Protein AF-A0A952TSZ7-F1 (afdb_monomer)

Mean predicted aligned error: 7.58 Å

Sequence (180 aa):
MRSELRLSSDSFLSPSYDTAGPSTAQFFGAAFSNLDPAEPLRVDLRGAYSSGSPLMSYINVREFAYTSPIGEKQSFSVGRKKENWNELDRRWNYGLIEPVFKWNPLSPESQGLTGLFWNAGEGDFKVSLFGSFFFIPEQGASFEIDSDGKFVRGNPWFRRPPDSIRIFSTTSQIEYNFDR

Secondary structure (DSSP, 8-state):
-EEEEEEEEEE---S---S---SEEEEEEEEEEE--TTSSEEEEEEEEEEET-GGG-EEEEEEEEEEEE-SSSEEEEEEEE---S-HHHHHHT--SSS-EE-SSTTS-EE-PEEEEEEEEEETTEEEEEEE-SS----B---EEE-TTS-EEEE-TT--PPPSEEEETTEEEEPP-----

Structure (mmCIF, N/CA/C/O backbone):
data_AF-A0A952TSZ7-F1
#
_entry.id   AF-A0A952TSZ7-F1
#
loop_
_atom_site.group_PDB
_atom_site.id
_atom_site.type_symbol
_atom_site.label_atom_id
_atom_site.label_alt_id
_atom_site.label_comp_id
_atom_site.label_asym_id
_atom_site.label_entity_id
_atom_site.label_seq_id
_atom_site.pdbx_PDB_ins_code
_atom_site.Cartn_x
_atom_site.Cartn_y
_atom_site.Cartn_z
_atom_site.occupancy
_atom_site.B_iso_or_equiv
_atom_site.auth_seq_id
_atom_site.auth_comp_id
_atom_site.auth_asym_id
_atom_site.auth_atom_id
_atom_site.pdbx_PDB_model_num
ATOM 1 N N . MET A 1 1 ? 6.473 -2.537 18.725 1.00 80.50 1 MET A N 1
ATOM 2 C CA . MET A 1 1 ? 7.367 -2.014 17.660 1.00 80.50 1 MET A CA 1
ATOM 3 C C . MET 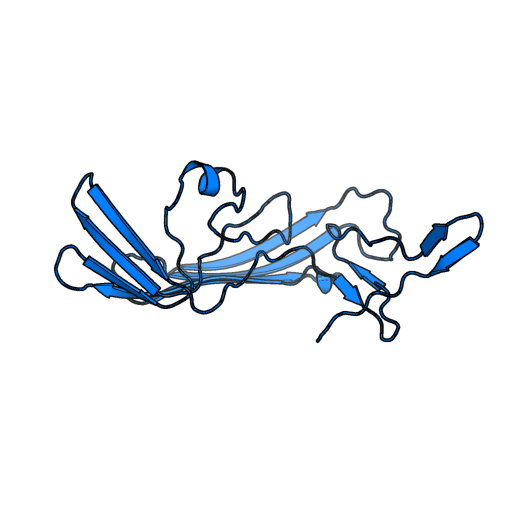A 1 1 ? 8.363 -3.087 17.222 1.00 80.50 1 MET A C 1
ATOM 5 O O . MET A 1 1 ? 8.990 -3.704 18.074 1.00 80.50 1 MET A O 1
ATOM 9 N N . ARG A 1 2 ? 8.481 -3.342 15.913 1.00 89.88 2 ARG A N 1
ATOM 10 C CA . ARG A 1 2 ? 9.381 -4.333 15.303 1.00 89.88 2 ARG A CA 1
ATOM 11 C C . ARG A 1 2 ? 10.131 -3.696 14.134 1.00 89.88 2 ARG A C 1
ATOM 13 O O . ARG A 1 2 ? 9.507 -3.168 13.214 1.00 89.88 2 ARG A O 1
ATOM 20 N N . SER A 1 3 ? 11.451 -3.821 14.158 1.00 91.00 3 SER A N 1
ATOM 21 C CA . SER A 1 3 ? 12.343 -3.439 13.060 1.00 91.00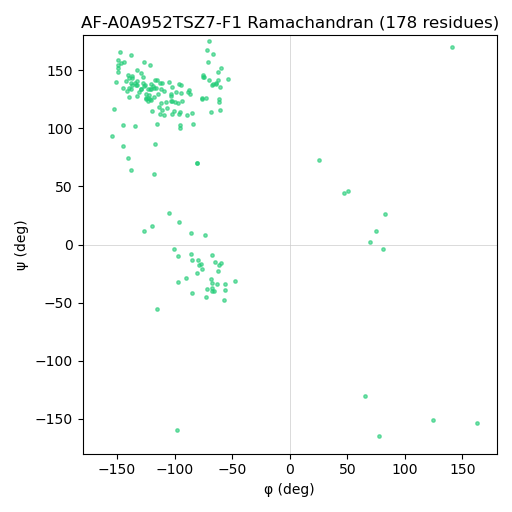 3 SER A CA 1
ATOM 22 C C . SER A 1 3 ? 13.030 -4.686 12.519 1.00 91.00 3 SER A C 1
ATOM 24 O O . SER A 1 3 ? 13.386 -5.579 13.286 1.00 91.00 3 SER A O 1
ATOM 26 N N . GLU A 1 4 ? 13.207 -4.764 11.207 1.00 92.75 4 GLU A N 1
ATOM 27 C CA . GLU A 1 4 ? 13.819 -5.912 10.542 1.00 92.75 4 GLU A CA 1
ATOM 28 C C . GLU A 1 4 ? 14.744 -5.433 9.424 1.00 92.75 4 GLU A C 1
ATOM 30 O O . GLU A 1 4 ? 14.377 -4.563 8.636 1.00 92.75 4 GLU A O 1
ATOM 35 N N . LEU A 1 5 ? 15.939 -6.015 9.349 1.00 91.88 5 LEU A N 1
ATOM 36 C CA . LEU A 1 5 ? 16.841 -5.866 8.212 1.00 91.88 5 LEU A CA 1
ATOM 37 C C . LEU A 1 5 ? 16.747 -7.129 7.363 1.00 91.88 5 LEU A C 1
ATOM 39 O O . LEU A 1 5 ? 16.739 -8.238 7.897 1.00 91.88 5 LEU A O 1
ATOM 43 N N . ARG A 1 6 ? 16.664 -6.961 6.045 1.00 88.81 6 ARG A N 1
ATOM 44 C CA . ARG A 1 6 ? 16.531 -8.058 5.086 1.00 88.81 6 ARG A CA 1
ATOM 45 C C . ARG A 1 6 ? 17.632 -7.982 4.049 1.00 88.81 6 ARG A C 1
ATOM 47 O O . ARG A 1 6 ? 17.830 -6.946 3.424 1.00 88.81 6 ARG A O 1
ATOM 54 N N . LEU A 1 7 ? 18.303 -9.107 3.848 1.00 87.94 7 LEU A N 1
ATOM 55 C CA . LEU A 1 7 ? 19.156 -9.342 2.695 1.00 87.94 7 LEU A CA 1
ATOM 56 C C . LEU A 1 7 ? 18.473 -10.416 1.852 1.00 87.94 7 LEU A C 1
ATOM 58 O O . LEU A 1 7 ? 18.194 -11.501 2.362 1.00 87.94 7 LEU A O 1
ATOM 62 N N . SER A 1 8 ? 18.169 -10.116 0.594 1.00 85.38 8 SER A N 1
ATOM 63 C CA . SER A 1 8 ? 17.545 -11.077 -0.320 1.00 85.38 8 SER A CA 1
ATOM 64 C C . SER A 1 8 ? 18.174 -11.014 -1.706 1.00 85.38 8 SER A C 1
ATOM 66 O O . SER A 1 8 ? 18.886 -10.072 -2.047 1.00 85.38 8 SER A O 1
ATOM 68 N N . SER A 1 9 ? 17.945 -12.053 -2.501 1.00 83.94 9 SER A N 1
ATOM 69 C CA . SER A 1 9 ? 18.401 -12.130 -3.883 1.00 83.94 9 SER A CA 1
ATOM 70 C C . SER A 1 9 ? 17.297 -12.759 -4.714 1.00 83.94 9 SER A C 1
ATOM 72 O O . SER A 1 9 ? 16.867 -13.865 -4.395 1.00 83.94 9 SER A O 1
ATOM 74 N N . ASP A 1 10 ? 16.904 -12.086 -5.791 1.00 81.75 10 ASP A N 1
ATOM 75 C CA . ASP A 1 10 ? 15.921 -12.600 -6.743 1.00 81.75 10 ASP A CA 1
ATOM 76 C C . ASP A 1 10 ? 16.610 -12.883 -8.080 1.00 81.75 10 ASP A C 1
ATOM 78 O O . ASP A 1 10 ? 17.443 -12.099 -8.547 1.00 81.75 10 ASP A O 1
ATOM 82 N N . SER A 1 11 ? 16.254 -14.004 -8.703 1.00 78.25 11 SER A N 1
ATOM 83 C CA . SER A 1 11 ? 16.733 -14.400 -10.029 1.00 78.25 11 SER A CA 1
ATOM 84 C C . SER A 1 11 ? 15.562 -14.506 -10.999 1.00 78.25 11 SER A C 1
ATOM 86 O O . SER A 1 11 ? 14.529 -15.094 -10.680 1.00 78.25 11 SER A O 1
ATOM 88 N N . PHE A 1 12 ? 15.735 -13.954 -12.197 1.00 74.38 12 PHE A N 1
ATOM 89 C CA . PHE A 1 12 ? 14.706 -13.870 -13.227 1.00 74.38 12 PHE A CA 1
ATOM 90 C C . PHE A 1 12 ? 15.073 -14.760 -14.414 1.00 74.38 12 PHE A C 1
ATOM 92 O O . PHE A 1 12 ? 16.201 -14.738 -14.901 1.00 74.38 12 PHE A O 1
ATOM 99 N N . LEU A 1 13 ? 14.099 -15.536 -14.893 1.00 67.75 13 LEU A N 1
ATOM 100 C CA . LEU A 1 13 ? 14.268 -16.495 -15.993 1.00 67.75 13 LEU A CA 1
ATOM 101 C C . LEU A 1 13 ? 13.850 -15.923 -17.364 1.00 67.75 13 LEU A C 1
ATOM 103 O O . LEU A 1 13 ? 13.532 -16.694 -18.266 1.00 67.75 13 LEU A O 1
ATOM 107 N N . SER A 1 14 ? 13.768 -14.595 -17.540 1.00 58.06 14 SER A N 1
ATOM 108 C CA . SER A 1 14 ? 13.173 -14.035 -18.762 1.00 58.06 14 SER A CA 1
ATOM 109 C C . SER A 1 14 ? 14.096 -14.204 -19.990 1.00 58.06 14 SER A C 1
ATOM 111 O O . SER A 1 14 ? 15.251 -13.781 -19.953 1.00 58.06 14 SER A O 1
ATOM 113 N N . PRO A 1 15 ? 13.608 -14.797 -21.102 1.00 46.06 15 PRO A N 1
ATOM 114 C CA . PRO A 1 15 ? 14.405 -14.986 -22.322 1.00 46.06 15 PRO A CA 1
ATOM 115 C C . PRO A 1 15 ? 14.562 -13.716 -23.173 1.00 46.06 15 PRO A C 1
ATOM 117 O O . PRO A 1 15 ? 15.406 -13.674 -24.060 1.00 46.06 15 PRO A O 1
ATOM 120 N N . SER A 1 16 ? 13.726 -12.700 -22.946 1.00 48.69 16 SER A N 1
ATOM 121 C CA . SER A 1 16 ? 13.596 -11.502 -23.786 1.00 48.69 16 SER A CA 1
ATOM 122 C C . SER A 1 16 ? 13.969 -10.243 -23.004 1.00 48.69 16 SER A C 1
ATOM 124 O O . SER A 1 16 ? 13.143 -9.359 -22.764 1.00 48.69 16 SER A O 1
ATOM 126 N N . TYR A 1 17 ? 15.212 -10.204 -22.537 1.00 51.91 17 TYR A N 1
ATOM 127 C CA . TYR A 1 17 ? 15.810 -9.047 -21.879 1.00 51.91 17 TYR A CA 1
ATOM 128 C C . TYR A 1 17 ? 16.279 -8.047 -22.952 1.00 51.91 17 TYR A C 1
ATOM 130 O O . TYR A 1 17 ? 17.473 -7.886 -23.178 1.00 51.91 17 TYR A O 1
ATOM 138 N N . ASP A 1 18 ? 15.352 -7.382 -23.647 1.00 50.72 18 ASP A N 1
ATOM 139 C CA . ASP A 1 18 ? 15.704 -6.424 -24.716 1.00 50.72 18 ASP A CA 1
ATOM 140 C C . ASP A 1 18 ? 16.282 -5.088 -24.200 1.00 50.72 18 ASP A C 1
ATOM 142 O O . ASP A 1 18 ? 16.547 -4.176 -24.978 1.00 50.72 18 ASP A O 1
ATOM 146 N N . THR A 1 19 ? 16.563 -4.963 -22.897 1.00 47.25 19 THR A N 1
ATOM 147 C CA . THR A 1 19 ? 17.326 -3.834 -22.337 1.00 47.25 19 THR A CA 1
ATOM 148 C C . THR A 1 19 ? 18.214 -4.258 -21.159 1.00 47.25 19 THR A C 1
ATOM 150 O O . THR A 1 19 ? 17.809 -4.150 -20.010 1.00 47.25 19 THR A O 1
ATOM 153 N N . ALA A 1 20 ? 19.422 -4.750 -21.455 1.00 48.03 20 ALA A N 1
ATOM 154 C CA . ALA A 1 20 ? 20.672 -4.658 -20.673 1.00 48.03 20 ALA A CA 1
ATOM 155 C C . ALA A 1 20 ? 20.590 -4.473 -19.134 1.00 48.03 20 ALA A C 1
ATOM 157 O O . ALA A 1 20 ? 20.947 -3.420 -18.603 1.00 48.03 20 ALA A O 1
ATOM 158 N N . GLY A 1 21 ? 20.212 -5.513 -18.395 1.00 55.22 21 GLY A N 1
ATOM 159 C CA . GLY A 1 21 ? 20.249 -5.527 -16.931 1.00 55.22 21 GLY A CA 1
ATOM 160 C C . GLY A 1 21 ? 20.560 -6.929 -16.401 1.00 55.22 21 GLY A C 1
ATOM 161 O O . GLY A 1 21 ? 20.378 -7.915 -17.118 1.00 55.22 21 GLY A O 1
ATOM 162 N N . PRO A 1 22 ? 21.101 -7.049 -15.179 1.00 58.94 22 PRO A N 1
ATOM 163 C CA . PRO A 1 22 ? 21.492 -8.342 -14.637 1.00 58.94 22 PRO A CA 1
ATOM 164 C C . PRO A 1 22 ? 20.259 -9.231 -14.395 1.00 58.94 22 PRO A C 1
ATOM 166 O O . PRO A 1 22 ? 19.234 -8.786 -13.880 1.00 58.94 22 PRO A O 1
ATOM 169 N N . SER A 1 23 ? 20.370 -10.519 -14.739 1.00 68.38 23 SER A N 1
ATOM 170 C CA . SER A 1 23 ? 19.334 -11.545 -14.508 1.00 68.38 23 SER A CA 1
ATOM 171 C C . SER A 1 23 ? 19.110 -11.861 -13.026 1.00 68.38 23 SER A C 1
ATOM 173 O O . SER A 1 23 ? 18.182 -12.585 -12.673 1.00 68.38 23 SER A O 1
ATOM 175 N N . THR A 1 24 ? 19.975 -11.337 -12.161 1.00 73.44 24 THR A N 1
ATOM 176 C CA . THR A 1 24 ? 19.938 -11.519 -10.716 1.00 73.44 24 THR A CA 1
ATOM 177 C C . THR A 1 24 ? 20.069 -10.158 -10.053 1.00 73.44 24 THR A C 1
ATOM 179 O O . THR A 1 24 ? 20.974 -9.391 -10.382 1.00 73.44 24 THR A O 1
ATOM 182 N N . ALA A 1 25 ? 19.189 -9.878 -9.099 1.00 81.62 25 ALA A N 1
ATOM 183 C CA . ALA A 1 25 ? 19.196 -8.659 -8.309 1.00 81.62 25 ALA A CA 1
ATOM 184 C C . ALA A 1 25 ? 19.403 -9.014 -6.834 1.00 81.62 25 ALA A C 1
ATOM 186 O O . ALA A 1 25 ? 18.676 -9.835 -6.278 1.00 81.62 25 ALA A O 1
ATOM 187 N N . GLN A 1 26 ? 20.395 -8.389 -6.202 1.00 86.38 26 GLN A N 1
ATOM 188 C CA . GLN A 1 26 ? 20.595 -8.466 -4.755 1.00 86.38 26 GLN A CA 1
ATOM 189 C C . GLN A 1 26 ? 19.952 -7.250 -4.095 1.00 86.38 26 GLN A C 1
ATOM 191 O O . GLN A 1 26 ? 20.083 -6.130 -4.598 1.00 86.38 26 GLN A O 1
ATOM 196 N N . PHE A 1 27 ? 19.281 -7.474 -2.971 1.00 89.56 27 PHE A N 1
ATOM 197 C CA . PHE A 1 27 ? 18.512 -6.476 -2.246 1.00 89.56 27 PHE A CA 1
ATOM 198 C C . PHE A 1 27 ? 19.020 -6.322 -0.826 1.00 89.56 27 PHE A C 1
ATOM 200 O O . PHE A 1 27 ? 19.167 -7.297 -0.089 1.00 89.56 27 PHE A O 1
ATOM 207 N N . PHE A 1 28 ? 19.182 -5.067 -0.432 1.00 92.19 28 PHE A N 1
ATOM 208 C CA . PHE A 1 28 ? 19.409 -4.648 0.939 1.00 92.19 28 PHE A CA 1
ATOM 209 C C . PHE A 1 28 ? 18.177 -3.868 1.382 1.00 92.19 28 PHE A C 1
ATOM 211 O O . PHE A 1 28 ? 17.885 -2.801 0.841 1.00 92.19 28 PHE A O 1
ATOM 218 N N . GLY A 1 29 ? 17.420 -4.421 2.322 1.00 93.31 29 GLY A N 1
ATOM 219 C CA . GLY A 1 29 ? 16.142 -3.873 2.748 1.00 93.31 29 GLY A CA 1
ATOM 220 C C . GLY A 1 29 ? 16.036 -3.658 4.247 1.00 93.31 29 GLY A C 1
ATOM 221 O O . GLY A 1 29 ? 16.703 -4.301 5.056 1.00 93.31 29 GLY A O 1
ATOM 222 N N . ALA A 1 30 ? 15.140 -2.751 4.606 1.00 94.94 30 ALA A N 1
ATOM 223 C CA . ALA A 1 30 ? 14.733 -2.483 5.970 1.00 94.94 30 ALA A CA 1
ATOM 224 C C . ALA A 1 30 ? 13.206 -2.422 6.034 1.00 94.94 30 ALA A C 1
ATOM 226 O O . ALA A 1 30 ? 12.542 -1.888 5.144 1.00 94.94 30 ALA A O 1
ATOM 227 N N . ALA A 1 31 ? 12.646 -2.970 7.102 1.00 94.88 31 ALA A N 1
ATOM 228 C CA . ALA A 1 31 ? 11.234 -2.885 7.411 1.00 94.88 31 ALA A CA 1
ATOM 229 C C . ALA A 1 31 ? 11.056 -2.346 8.828 1.00 94.88 31 ALA A C 1
ATOM 231 O O . ALA A 1 31 ? 11.733 -2.767 9.768 1.00 94.88 31 ALA A O 1
ATOM 232 N N . PHE A 1 32 ? 10.114 -1.428 8.969 1.00 95.06 32 PHE A N 1
ATOM 233 C CA . PHE A 1 32 ? 9.711 -0.845 10.230 1.00 95.06 32 PHE A CA 1
ATOM 234 C C . PHE A 1 32 ? 8.209 -1.032 10.410 1.00 95.06 32 PHE A C 1
ATOM 236 O O . PHE A 1 32 ? 7.427 -0.650 9.541 1.00 95.06 32 PHE A O 1
ATOM 243 N N . SER A 1 33 ? 7.798 -1.620 11.532 1.00 96.00 33 SER A N 1
ATOM 244 C CA . SER A 1 33 ? 6.386 -1.881 11.802 1.00 96.00 33 SER A CA 1
ATOM 245 C C . SER A 1 33 ? 6.009 -1.652 13.267 1.00 96.00 33 SER A C 1
ATOM 247 O O . SER A 1 33 ? 6.655 -2.138 14.198 1.00 96.00 33 SER A O 1
ATOM 249 N N . ASN A 1 34 ? 4.916 -0.931 13.477 1.00 95.19 34 ASN A N 1
ATOM 250 C CA . ASN A 1 34 ? 4.181 -0.857 14.725 1.00 95.19 34 ASN A CA 1
ATOM 251 C C . ASN A 1 34 ? 2.691 -0.996 14.405 1.00 95.19 34 ASN A C 1
ATOM 253 O O . ASN A 1 34 ? 2.076 -0.062 13.907 1.00 95.19 34 ASN A O 1
ATOM 257 N N . LEU A 1 35 ? 2.134 -2.184 14.632 1.00 92.19 35 LEU A N 1
ATOM 258 C CA . LEU A 1 35 ? 0.744 -2.511 14.297 1.00 92.19 35 LEU A CA 1
ATOM 259 C C . LEU A 1 35 ? -0.068 -2.915 15.532 1.00 92.19 35 LEU A C 1
ATOM 261 O O . LEU A 1 35 ? -1.130 -3.513 15.378 1.00 92.19 35 LEU A O 1
ATOM 265 N N . ASP A 1 36 ? 0.441 -2.613 16.728 1.00 90.31 36 ASP A N 1
ATOM 266 C CA . ASP A 1 36 ? -0.247 -2.888 17.986 1.00 90.31 36 ASP A CA 1
ATOM 267 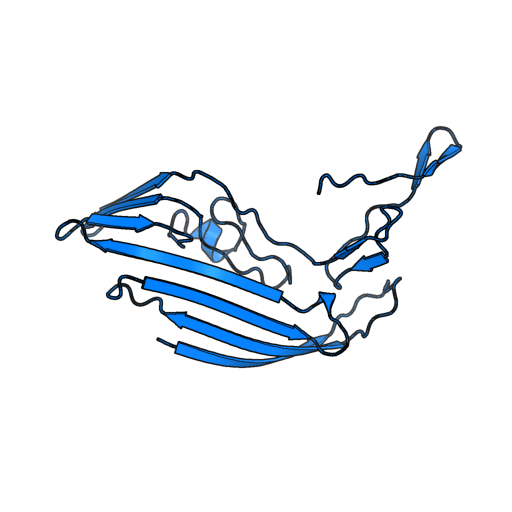C C . ASP A 1 36 ? -1.583 -2.120 18.030 1.00 90.31 36 ASP A C 1
ATOM 269 O O . ASP A 1 36 ? -1.571 -0.897 17.872 1.00 90.31 36 ASP A O 1
ATOM 273 N N . PRO A 1 37 ? -2.733 -2.796 18.211 1.00 84.19 37 PRO A N 1
ATOM 274 C CA . PRO A 1 37 ? -4.030 -2.132 18.323 1.00 84.19 37 PRO A CA 1
ATOM 275 C C . PRO A 1 37 ? -4.155 -1.187 19.524 1.00 84.19 37 PRO A C 1
ATOM 277 O O . PRO A 1 37 ? -5.023 -0.316 19.501 1.00 84.19 37 PRO A O 1
ATOM 280 N N . ALA A 1 38 ? -3.342 -1.368 20.571 1.00 86.31 38 ALA A N 1
ATOM 281 C CA . ALA A 1 38 ? -3.348 -0.502 21.749 1.00 86.31 38 ALA A CA 1
ATOM 282 C C . ALA A 1 38 ? -2.647 0.843 21.500 1.00 86.31 38 ALA A C 1
ATOM 284 O O . ALA A 1 38 ? -2.900 1.816 22.210 1.00 86.31 38 ALA A O 1
ATOM 285 N N . GLU A 1 39 ? -1.778 0.908 20.491 1.00 92.19 39 GLU A N 1
ATOM 286 C CA . GLU A 1 39 ? -1.037 2.113 20.146 1.00 92.19 39 GLU A CA 1
ATOM 287 C C . GLU A 1 39 ? -1.853 2.987 19.183 1.00 92.19 39 GLU A C 1
ATOM 289 O O . GLU A 1 39 ? -2.362 2.497 18.169 1.00 92.19 39 GLU A O 1
ATOM 294 N N . PRO A 1 40 ? -1.951 4.305 19.428 1.00 93.38 40 PRO A N 1
ATOM 295 C CA . PRO A 1 40 ? -2.718 5.184 18.558 1.00 93.38 40 PRO A CA 1
ATOM 296 C C . PRO A 1 40 ? -2.063 5.348 17.182 1.00 93.38 40 PRO A C 1
ATOM 298 O O . PRO A 1 40 ? -2.758 5.551 16.193 1.00 93.38 40 PRO A O 1
ATOM 301 N N . LEU A 1 41 ? -0.735 5.255 17.075 1.00 96.19 41 LEU A N 1
ATOM 302 C CA . LEU A 1 41 ? -0.029 5.392 15.801 1.00 96.19 41 LEU A CA 1
ATOM 303 C C . LEU A 1 41 ? 0.352 4.022 15.228 1.00 96.19 41 LEU A C 1
ATOM 305 O O . LEU A 1 41 ? 1.224 3.331 15.761 1.00 96.19 41 LEU A O 1
ATOM 309 N N . ARG A 1 42 ? -0.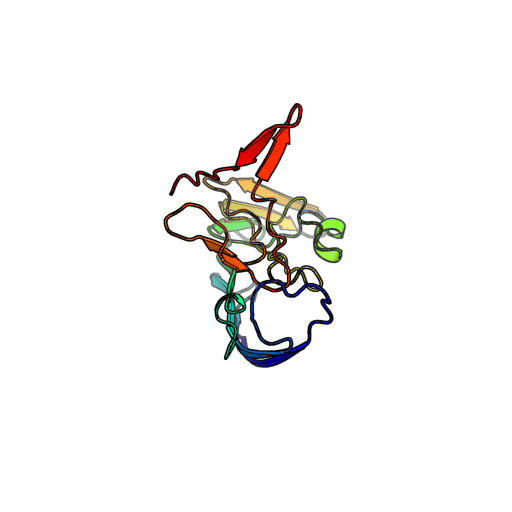246 3.679 14.082 1.00 96.00 42 ARG A N 1
ATOM 310 C CA . ARG A 1 42 ? 0.041 2.457 13.324 1.00 96.00 42 ARG A CA 1
ATOM 311 C C . ARG A 1 42 ? 0.914 2.773 12.117 1.00 96.00 42 ARG A C 1
ATOM 313 O O . ARG A 1 42 ? 0.590 3.659 11.328 1.00 96.00 42 ARG A O 1
ATOM 320 N N . VAL A 1 43 ? 2.019 2.047 11.975 1.00 96.88 43 VAL A N 1
ATOM 321 C CA . VAL A 1 43 ? 3.027 2.251 10.925 1.00 96.88 43 VAL A CA 1
ATOM 322 C C . VAL A 1 43 ? 3.482 0.900 10.376 1.00 96.88 43 VAL A C 1
ATOM 324 O O . VAL A 1 43 ? 3.797 -0.003 11.142 1.00 96.88 43 VAL A O 1
ATOM 327 N N . ASP A 1 44 ? 3.560 0.763 9.058 1.00 96.88 44 ASP A N 1
ATOM 328 C CA . ASP A 1 44 ? 4.182 -0.357 8.347 1.00 96.88 44 ASP A CA 1
ATOM 329 C C . ASP A 1 44 ? 4.838 0.186 7.077 1.00 96.88 44 ASP A C 1
ATOM 331 O O . ASP A 1 44 ? 4.177 0.528 6.089 1.00 96.88 44 ASP A O 1
ATOM 335 N N . LEU A 1 45 ? 6.158 0.314 7.155 1.00 95.44 45 LEU A N 1
ATOM 336 C CA . LEU A 1 45 ? 7.027 0.899 6.148 1.00 95.44 45 LEU A CA 1
ATOM 337 C C . LEU A 1 45 ? 8.082 -0.128 5.762 1.00 95.44 45 LEU A C 1
ATOM 339 O O . LEU A 1 45 ? 8.713 -0.745 6.622 1.00 95.44 45 LEU A O 1
ATOM 343 N N . ARG A 1 46 ? 8.309 -0.295 4.463 1.00 95.06 46 ARG A N 1
ATOM 344 C CA . ARG A 1 46 ? 9.341 -1.187 3.932 1.00 95.06 46 ARG A CA 1
ATOM 345 C C . ARG A 1 46 ? 10.108 -0.474 2.842 1.00 95.06 46 ARG A C 1
ATOM 347 O O . ARG A 1 46 ? 9.510 0.198 2.014 1.00 95.06 46 ARG A O 1
ATOM 354 N N . GLY A 1 47 ? 11.416 -0.647 2.819 1.00 94.38 47 GLY A N 1
ATOM 355 C CA . GLY A 1 47 ? 12.261 -0.166 1.740 1.00 94.38 47 GLY A CA 1
ATOM 356 C C . GLY A 1 47 ? 13.273 -1.228 1.364 1.00 94.38 47 GLY A C 1
ATOM 357 O O . GLY A 1 47 ? 13.773 -1.941 2.235 1.00 94.38 47 GLY A O 1
ATOM 358 N N . ALA A 1 48 ? 13.574 -1.332 0.079 1.00 93.38 48 ALA A N 1
ATOM 359 C CA . ALA A 1 48 ? 14.655 -2.163 -0.415 1.00 93.38 48 ALA A CA 1
ATOM 360 C C . ALA A 1 48 ? 15.430 -1.407 -1.485 1.00 93.38 48 ALA A C 1
ATOM 362 O O . ALA A 1 48 ? 14.849 -0.756 -2.352 1.00 93.38 48 ALA A O 1
ATOM 363 N N . TYR A 1 49 ? 16.749 -1.510 -1.415 1.00 92.50 49 TYR A N 1
ATOM 364 C CA . TYR A 1 49 ? 17.661 -1.008 -2.423 1.00 92.50 49 TYR A CA 1
ATOM 365 C C . TYR A 1 49 ? 18.292 -2.184 -3.157 1.00 92.50 49 TYR A C 1
ATOM 367 O O . TYR A 1 49 ? 18.775 -3.124 -2.521 1.00 92.50 49 TYR A O 1
ATOM 375 N N . SER A 1 50 ? 18.305 -2.121 -4.487 1.00 89.62 50 SER A N 1
ATOM 376 C CA . SER A 1 50 ? 18.945 -3.135 -5.317 1.00 89.62 50 SER A CA 1
ATOM 377 C C . SER A 1 50 ? 20.234 -2.618 -5.943 1.00 89.62 50 SER A C 1
ATOM 379 O O . SER A 1 50 ? 20.241 -1.634 -6.686 1.00 89.62 50 SER A O 1
ATOM 381 N N . SER A 1 51 ? 21.337 -3.316 -5.669 1.00 82.50 51 SER A N 1
ATOM 382 C CA . SER A 1 51 ? 22.633 -3.010 -6.275 1.00 82.50 51 SER A CA 1
ATOM 383 C C . SER A 1 51 ? 22.672 -3.515 -7.719 1.00 82.50 51 SER A C 1
ATOM 385 O O . SER A 1 51 ? 22.398 -4.685 -7.978 1.00 82.50 51 SER A O 1
ATOM 387 N N . GLY A 1 52 ? 22.993 -2.634 -8.671 1.00 78.56 52 GLY A N 1
ATOM 388 C CA . GLY A 1 52 ? 23.064 -2.969 -10.101 1.00 78.56 52 GLY A CA 1
ATOM 389 C C . GLY A 1 52 ? 21.716 -2.999 -10.834 1.00 78.56 52 GLY A C 1
ATOM 390 O O . GLY A 1 52 ? 21.691 -3.167 -12.049 1.00 78.56 52 GLY A O 1
ATOM 391 N N . SER A 1 53 ? 20.594 -2.803 -10.136 1.00 82.31 53 SER A N 1
ATOM 392 C CA . SER A 1 53 ? 19.265 -2.641 -10.743 1.00 82.31 53 SER A CA 1
ATOM 393 C C . SER A 1 53 ? 18.459 -1.562 -10.010 1.00 82.31 53 SER A C 1
ATOM 395 O O . SER A 1 53 ? 17.536 -1.883 -9.270 1.00 82.31 53 SER A O 1
ATOM 397 N N . PRO A 1 54 ? 18.759 -0.263 -10.196 1.00 83.06 54 PRO A N 1
ATOM 398 C CA . PRO A 1 54 ? 18.107 0.809 -9.437 1.00 83.06 54 PRO A CA 1
ATOM 399 C C . PRO A 1 54 ? 16.574 0.820 -9.543 1.00 83.06 54 PRO A C 1
ATOM 401 O O . PRO A 1 54 ? 15.913 1.080 -8.543 1.00 83.06 54 PRO A O 1
ATOM 404 N N . LEU A 1 55 ? 16.007 0.444 -10.699 1.00 84.81 55 LEU A N 1
ATOM 405 C CA . LEU A 1 55 ? 14.553 0.311 -10.914 1.00 84.81 55 LEU A CA 1
ATOM 406 C C . LEU A 1 55 ? 13.895 -0.793 -10.064 1.00 84.81 55 LEU A C 1
ATOM 408 O O . LEU A 1 55 ? 12.674 -0.829 -9.924 1.00 84.81 55 LEU A O 1
ATOM 412 N N . MET A 1 56 ? 14.696 -1.687 -9.485 1.00 86.25 56 MET A N 1
ATOM 413 C CA . MET A 1 56 ? 14.257 -2.691 -8.517 1.00 86.25 56 MET A CA 1
ATOM 414 C C . MET A 1 56 ? 14.235 -2.151 -7.080 1.00 86.25 56 MET A C 1
ATOM 416 O O . MET A 1 56 ? 13.738 -2.815 -6.179 1.00 86.25 56 MET A O 1
ATOM 420 N N . SER A 1 57 ? 14.742 -0.947 -6.830 1.00 91.12 57 SER A N 1
ATOM 421 C CA . SER A 1 57 ? 14.623 -0.331 -5.508 1.00 91.12 57 SER A CA 1
ATOM 422 C C . SER A 1 57 ? 13.204 0.193 -5.296 1.00 91.12 57 SER A C 1
ATOM 424 O O . SER A 1 57 ? 12.576 0.694 -6.229 1.00 91.12 57 SER A O 1
ATOM 426 N N . TYR A 1 58 ? 12.695 0.100 -4.071 1.00 92.38 58 TYR A N 1
ATOM 427 C CA . TYR A 1 58 ? 11.358 0.582 -3.741 1.00 92.38 58 TYR A CA 1
ATOM 428 C C . TYR A 1 58 ? 11.244 1.066 -2.299 1.00 92.38 58 TYR A C 1
ATOM 430 O O . TYR A 1 58 ? 11.996 0.657 -1.412 1.00 92.38 58 TYR A O 1
ATOM 438 N N . ILE A 1 59 ? 10.232 1.901 -2.071 1.00 93.19 59 ILE A N 1
ATOM 439 C CA . ILE A 1 59 ? 9.699 2.242 -0.754 1.00 93.19 59 ILE A CA 1
ATOM 440 C C . ILE A 1 59 ? 8.203 1.932 -0.795 1.00 93.19 59 ILE A C 1
ATOM 442 O O . ILE A 1 59 ? 7.489 2.412 -1.669 1.00 93.19 59 ILE A O 1
ATOM 446 N N . ASN A 1 60 ? 7.732 1.122 0.147 1.00 94.62 60 ASN A N 1
ATOM 447 C CA . ASN A 1 60 ? 6.345 0.709 0.281 1.00 94.62 60 ASN A CA 1
ATOM 448 C C . ASN A 1 60 ? 5.797 1.158 1.642 1.00 94.62 60 ASN A C 1
ATOM 450 O O . ASN A 1 60 ? 6.222 0.670 2.693 1.00 94.62 60 ASN A O 1
ATOM 454 N N . VAL A 1 61 ? 4.822 2.069 1.609 1.00 94.81 61 VAL A N 1
ATOM 455 C CA . VAL A 1 61 ? 4.030 2.475 2.776 1.00 94.81 61 VAL A CA 1
ATOM 456 C C . VAL A 1 61 ? 2.743 1.661 2.790 1.00 94.81 61 VAL A C 1
ATOM 458 O O . VAL A 1 61 ? 1.789 1.951 2.061 1.00 94.81 61 VAL A O 1
ATOM 461 N N . ARG A 1 62 ? 2.715 0.616 3.614 1.00 94.81 62 ARG A N 1
ATOM 462 C CA . ARG A 1 62 ? 1.569 -0.295 3.703 1.00 94.81 62 ARG A CA 1
ATOM 463 C C . ARG A 1 62 ? 0.514 0.239 4.652 1.00 94.81 62 ARG A C 1
ATOM 465 O O . ARG A 1 62 ? -0.667 0.171 4.332 1.00 94.81 62 ARG A O 1
ATOM 472 N N . GLU A 1 63 ? 0.942 0.789 5.781 1.00 95.75 63 GLU A N 1
ATOM 473 C CA . GLU A 1 63 ? 0.059 1.389 6.773 1.00 95.75 63 GLU A CA 1
ATOM 474 C C . GLU A 1 63 ? 0.743 2.602 7.414 1.00 95.75 63 GLU A C 1
ATOM 476 O O . GLU A 1 63 ? 1.923 2.562 7.752 1.00 95.75 63 GLU A O 1
ATOM 481 N N . PHE A 1 64 ? 0.014 3.699 7.549 1.00 96.38 64 PHE A N 1
ATOM 482 C CA . PHE A 1 64 ? 0.405 4.881 8.302 1.00 96.38 64 PHE A CA 1
ATOM 483 C C . PHE A 1 64 ? -0.872 5.599 8.734 1.00 96.38 64 PHE A C 1
ATOM 485 O O . PHE A 1 64 ? -1.447 6.371 7.964 1.00 96.38 64 PHE A O 1
ATOM 492 N N . ALA A 1 65 ? -1.361 5.302 9.931 1.00 96.69 65 ALA A N 1
ATOM 493 C CA . ALA A 1 65 ? -2.633 5.822 10.408 1.00 96.69 65 ALA A CA 1
ATOM 494 C C . ALA A 1 65 ? -2.578 6.157 11.894 1.00 96.69 65 ALA A C 1
ATOM 496 O O . ALA A 1 65 ? -2.025 5.409 12.699 1.00 96.69 65 ALA A O 1
ATOM 497 N N . TYR A 1 66 ? -3.211 7.267 12.254 1.00 96.88 66 TYR A N 1
ATOM 498 C CA . TYR A 1 66 ? -3.508 7.598 13.638 1.00 96.88 66 TYR A CA 1
ATOM 499 C C . TYR A 1 66 ? -4.918 7.111 13.968 1.00 96.88 66 TYR A C 1
ATOM 501 O O . TYR A 1 66 ? -5.849 7.383 13.216 1.00 96.88 66 TYR A O 1
ATOM 509 N N . THR A 1 67 ? -5.075 6.384 15.067 1.00 96.06 67 THR A N 1
ATOM 510 C CA . THR A 1 67 ? -6.332 5.835 15.569 1.00 96.06 67 THR A CA 1
ATOM 511 C C . THR A 1 67 ? -6.578 6.360 16.974 1.00 96.06 67 THR A C 1
ATOM 513 O O . THR A 1 67 ? -5.724 6.258 17.847 1.00 96.06 67 THR A O 1
ATOM 516 N N . SER A 1 68 ? -7.766 6.909 17.190 1.00 94.94 68 SER A N 1
ATOM 517 C CA . SER A 1 68 ? -8.230 7.407 18.475 1.00 94.94 68 SER A CA 1
ATOM 518 C C . SER A 1 68 ? -9.505 6.659 18.870 1.00 94.94 68 SER A C 1
ATOM 520 O O . SER A 1 68 ? -10.451 6.614 18.075 1.00 94.94 68 SER A O 1
ATOM 522 N N . PRO A 1 69 ? -9.558 6.033 20.056 1.00 92.94 69 PRO A N 1
ATOM 523 C CA . PRO A 1 69 ? -10.797 5.464 20.566 1.00 92.94 69 PRO A CA 1
ATOM 524 C C . PRO A 1 69 ? -11.788 6.586 20.903 1.00 92.94 69 PRO A C 1
ATOM 526 O O . PRO A 1 69 ? -11.424 7.599 21.498 1.00 92.94 69 PRO A O 1
ATOM 529 N N . ILE A 1 70 ? -13.055 6.397 20.539 1.00 92.00 70 ILE A N 1
ATOM 530 C CA . ILE A 1 70 ? -14.160 7.297 20.886 1.00 92.00 70 ILE A CA 1
ATOM 531 C C . ILE A 1 70 ? -15.130 6.494 21.759 1.00 92.00 70 ILE A C 1
ATOM 533 O O . ILE A 1 70 ? -16.064 5.856 21.278 1.00 92.00 70 ILE A O 1
ATOM 537 N N . GLY A 1 71 ? -14.866 6.476 23.065 1.00 88.19 71 GLY A N 1
ATOM 538 C CA . GLY A 1 71 ? -15.554 5.588 24.007 1.00 88.19 71 GLY A CA 1
ATOM 539 C C . GLY A 1 71 ? -15.033 4.147 23.954 1.00 88.19 71 GLY A C 1
ATOM 540 O O . GLY A 1 71 ? -13.962 3.879 23.420 1.00 88.19 71 GLY A O 1
ATOM 541 N N . GLU A 1 72 ? -15.786 3.210 24.530 1.00 87.38 72 GLU A N 1
ATOM 542 C CA . GLU A 1 72 ? -15.313 1.828 24.740 1.00 87.38 72 GLU A CA 1
ATOM 543 C C . GLU A 1 72 ? -15.411 0.934 23.495 1.00 87.38 72 GLU A C 1
ATOM 545 O O . GLU A 1 72 ? -14.682 -0.046 23.375 1.00 87.38 72 GLU A O 1
ATOM 550 N N . LYS A 1 73 ? -16.318 1.253 22.563 1.00 91.25 73 LYS A N 1
ATOM 551 C CA . LYS A 1 73 ? -16.684 0.375 21.431 1.00 91.25 73 LYS A CA 1
ATOM 552 C C . LYS A 1 73 ? -16.576 1.055 20.072 1.00 91.25 73 LYS A C 1
ATOM 554 O O . LYS A 1 73 ? -17.101 0.533 19.089 1.00 91.25 73 LYS A O 1
ATOM 559 N N . GLN A 1 74 ? -15.964 2.236 20.014 1.00 94.44 74 GLN A N 1
ATOM 560 C CA . GLN A 1 74 ? -15.784 2.964 18.764 1.00 94.44 74 GLN A CA 1
ATOM 561 C C . GLN A 1 74 ? -14.352 3.456 18.625 1.00 94.44 74 GLN A C 1
ATOM 563 O O . GLN A 1 74 ? -13.674 3.763 19.604 1.00 94.44 74 GLN A O 1
ATOM 568 N N . SER A 1 75 ? -13.897 3.557 17.386 1.00 94.75 75 SER A N 1
ATOM 569 C CA . SER A 1 75 ? -12.615 4.159 17.055 1.00 94.75 75 SER A CA 1
ATOM 570 C C . SER A 1 75 ? -12.736 4.977 15.787 1.00 94.75 75 SER A C 1
ATOM 572 O O . SER A 1 75 ? -13.483 4.637 14.867 1.00 94.75 75 SER A O 1
ATOM 574 N N . PHE A 1 76 ? -11.977 6.058 15.751 1.00 96.38 76 PHE A N 1
ATOM 575 C CA . PHE A 1 76 ? -11.802 6.883 14.578 1.00 96.38 76 PHE A CA 1
ATOM 576 C C . PHE A 1 76 ? -10.347 6.817 14.142 1.00 96.38 76 PHE A C 1
ATOM 578 O O . PHE A 1 76 ? -9.447 6.919 14.974 1.00 96.38 76 PHE A O 1
ATOM 585 N N . SER A 1 77 ? -10.101 6.654 12.847 1.00 96.50 77 SER A N 1
ATOM 586 C CA . SER A 1 77 ? -8.751 6.640 12.298 1.00 96.50 77 SER A CA 1
ATOM 587 C C . SER A 1 77 ? -8.617 7.597 11.121 1.00 96.50 77 SER A C 1
ATOM 589 O O . SER A 1 77 ? -9.547 7.767 10.337 1.00 96.50 77 SER A O 1
ATOM 591 N N . VAL A 1 78 ? -7.432 8.179 10.965 1.00 96.56 78 VAL A N 1
ATOM 592 C CA . VAL A 1 78 ? -7.060 9.027 9.829 1.00 96.56 78 VAL A CA 1
ATOM 593 C C . VAL A 1 78 ? -5.698 8.609 9.289 1.00 96.56 78 VAL A C 1
ATOM 595 O O . VAL A 1 78 ? -4.767 8.349 10.053 1.00 96.56 78 VAL A O 1
ATOM 598 N N . GLY A 1 79 ? -5.581 8.547 7.965 1.00 95.25 79 GLY A N 1
ATOM 599 C CA . GLY A 1 79 ? -4.344 8.213 7.264 1.00 95.25 79 GLY A CA 1
ATOM 600 C C . GLY A 1 79 ? -4.527 7.039 6.310 1.00 95.25 79 GLY A C 1
ATOM 601 O O . GLY A 1 79 ? -5.613 6.828 5.777 1.00 95.25 79 GLY A O 1
ATOM 602 N N . ARG A 1 80 ? -3.453 6.283 6.077 1.00 95.06 80 ARG A N 1
ATOM 603 C CA . ARG A 1 80 ? -3.437 5.066 5.262 1.00 95.06 80 ARG A CA 1
ATOM 604 C C . ARG A 1 80 ? -3.602 3.846 6.164 1.00 95.06 80 ARG A C 1
ATOM 606 O O . ARG A 1 80 ? -2.643 3.451 6.820 1.00 95.06 80 ARG A O 1
ATOM 613 N N . LYS A 1 81 ? -4.792 3.248 6.219 1.00 94.94 81 LYS A N 1
ATOM 614 C CA . LYS A 1 81 ? -5.112 2.151 7.147 1.00 94.94 81 LYS A CA 1
ATOM 615 C C . LYS A 1 81 ? -5.528 0.884 6.408 1.00 94.94 81 LYS A C 1
ATOM 617 O O . LYS A 1 81 ? -6.302 0.956 5.455 1.00 94.94 81 LYS A O 1
ATOM 622 N N . LYS A 1 82 ? -5.041 -0.268 6.874 1.00 93.75 82 LYS A N 1
ATOM 623 C CA . LYS A 1 82 ? -5.545 -1.579 6.454 1.00 93.75 82 LYS A CA 1
ATOM 624 C C . LYS A 1 82 ? -6.731 -1.988 7.320 1.00 93.75 82 LYS A C 1
ATOM 626 O O . LYS A 1 82 ? -6.633 -1.959 8.549 1.00 93.75 82 LYS A O 1
ATOM 631 N N . GLU A 1 83 ? -7.825 -2.390 6.690 1.00 91.06 83 GLU A N 1
ATOM 632 C CA . GLU A 1 83 ? -9.065 -2.797 7.354 1.00 91.06 83 GLU A CA 1
ATOM 633 C C . GLU A 1 83 ? -9.620 -4.052 6.668 1.00 91.06 83 GLU A C 1
ATOM 635 O O . GLU A 1 83 ? -9.462 -4.245 5.464 1.00 91.06 83 GLU A O 1
ATOM 640 N N . ASN A 1 84 ? -10.239 -4.962 7.426 1.00 88.69 84 ASN A N 1
ATOM 641 C CA . ASN A 1 84 ? -10.723 -6.218 6.844 1.00 88.69 84 ASN A CA 1
ATOM 642 C C . ASN A 1 84 ? -12.071 -6.052 6.132 1.00 88.69 84 ASN A C 1
ATOM 644 O O . ASN A 1 84 ? -13.085 -6.559 6.606 1.00 88.69 84 ASN A O 1
ATOM 648 N N . TRP A 1 85 ? -12.085 -5.363 4.994 1.00 88.81 85 TRP A N 1
ATOM 649 C CA . TRP A 1 85 ? -13.303 -5.194 4.196 1.00 88.81 85 TRP A CA 1
ATOM 650 C C . TRP A 1 85 ? -13.803 -6.513 3.612 1.00 88.81 85 TRP A C 1
ATOM 652 O O . TRP A 1 85 ? -15.005 -6.767 3.563 1.00 88.81 85 TRP A O 1
ATOM 662 N N . ASN A 1 86 ? -12.872 -7.350 3.150 1.00 88.62 86 ASN A N 1
ATOM 663 C CA . ASN A 1 86 ? -13.167 -8.630 2.529 1.00 88.62 86 ASN A CA 1
ATOM 664 C C . ASN A 1 86 ? -11.996 -9.604 2.736 1.00 88.62 86 ASN A C 1
ATOM 666 O O . ASN A 1 86 ? -10.892 -9.403 2.229 1.00 88.62 86 ASN A O 1
ATOM 670 N N . GLU A 1 87 ? -12.262 -10.695 3.453 1.00 89.19 87 GLU A N 1
ATOM 671 C CA . GLU A 1 87 ? -11.260 -11.720 3.760 1.00 89.19 87 GLU A CA 1
ATOM 672 C C . GLU A 1 87 ? -10.728 -12.427 2.503 1.00 89.19 87 GLU A C 1
ATOM 674 O O . GLU A 1 87 ? -9.554 -12.789 2.450 1.00 89.19 87 GLU A O 1
ATOM 679 N N . LEU A 1 88 ? -11.570 -12.617 1.483 1.00 91.31 88 LEU A N 1
ATOM 680 C CA . LEU A 1 88 ? -11.194 -13.263 0.228 1.00 91.31 88 LEU A CA 1
ATOM 681 C C . LEU A 1 88 ? -10.299 -12.348 -0.615 1.00 91.31 88 LEU A C 1
ATOM 683 O O . LEU A 1 88 ? -9.258 -12.801 -1.081 1.00 91.31 88 LEU A O 1
ATOM 687 N N . ASP A 1 89 ? -10.636 -11.064 -0.743 1.00 89.94 89 ASP A N 1
ATOM 688 C CA . ASP A 1 89 ? -9.769 -10.084 -1.418 1.00 89.94 89 ASP A CA 1
ATOM 689 C C . ASP A 1 89 ? -8.385 -10.031 -0.758 1.00 89.94 89 ASP A C 1
ATOM 691 O O . ASP A 1 89 ? -7.358 -10.184 -1.419 1.00 89.94 89 ASP A O 1
ATOM 695 N N . ARG A 1 90 ? -8.356 -9.936 0.576 1.00 88.75 90 ARG A N 1
ATOM 696 C CA . ARG A 1 90 ? -7.113 -9.841 1.344 1.00 88.75 90 ARG A CA 1
ATOM 697 C C . ARG A 1 90 ? -6.269 -11.112 1.296 1.00 88.75 90 ARG A C 1
ATOM 699 O O . ARG A 1 90 ? -5.046 -11.027 1.228 1.00 88.75 90 ARG A O 1
ATOM 706 N N . ARG A 1 91 ? -6.898 -12.288 1.354 1.00 90.62 91 ARG A N 1
ATOM 707 C CA . ARG A 1 91 ? -6.190 -13.578 1.347 1.00 90.62 91 ARG A CA 1
ATOM 708 C C . ARG A 1 91 ? -5.498 -13.849 0.017 1.00 90.62 91 ARG A C 1
ATOM 710 O O . ARG A 1 91 ? -4.410 -14.415 0.009 1.00 90.62 91 ARG A O 1
ATOM 717 N N . TRP A 1 92 ? -6.130 -13.452 -1.080 1.00 89.56 92 TRP A N 1
ATOM 718 C CA . TRP A 1 92 ? -5.626 -13.688 -2.431 1.00 89.56 92 TRP A CA 1
ATOM 719 C C . TRP A 1 92 ? -4.934 -12.462 -3.040 1.00 89.56 92 TRP A C 1
ATOM 721 O O .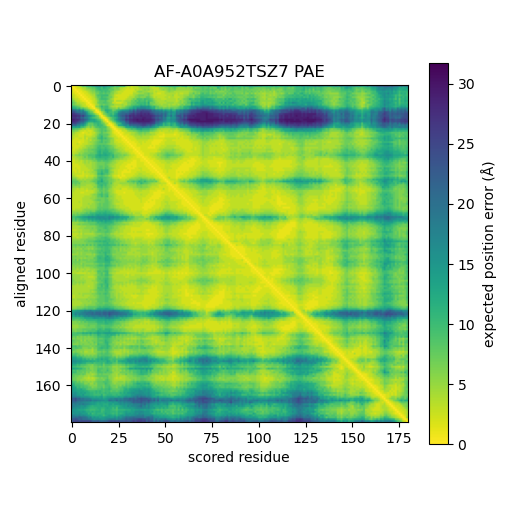 TRP A 1 92 ? -4.370 -12.566 -4.124 1.00 89.56 92 TRP A O 1
ATOM 731 N N . ASN A 1 93 ? -4.933 -11.325 -2.333 1.00 90.38 93 ASN A N 1
ATOM 732 C CA . ASN A 1 93 ? -4.402 -10.037 -2.785 1.00 90.38 93 ASN A CA 1
ATOM 733 C C . ASN A 1 93 ? -4.937 -9.631 -4.174 1.00 90.38 93 ASN A C 1
ATOM 735 O O . ASN A 1 93 ? -4.158 -9.221 -5.037 1.00 90.38 93 ASN A O 1
ATOM 739 N N . TYR A 1 94 ? -6.252 -9.753 -4.406 1.00 88.44 94 TYR A N 1
ATOM 740 C CA . TYR A 1 94 ? -6.837 -9.380 -5.703 1.00 88.44 94 TYR A CA 1
ATOM 741 C C . TYR A 1 94 ? -6.765 -7.871 -5.958 1.00 88.44 94 TYR A C 1
ATOM 743 O O . TYR A 1 94 ? -6.566 -7.457 -7.101 1.00 88.44 94 TYR A O 1
ATOM 751 N N . GLY A 1 95 ? -6.860 -7.069 -4.897 1.00 88.88 95 GLY A N 1
ATOM 752 C CA . GLY A 1 95 ? -6.822 -5.614 -4.983 1.00 88.88 95 GLY A CA 1
ATOM 753 C C . GLY A 1 95 ? -8.177 -5.006 -5.346 1.00 88.88 95 GLY A C 1
ATOM 754 O O . GLY A 1 95 ? -8.235 -3.946 -5.961 1.00 88.88 95 GLY A O 1
ATOM 755 N N . LEU A 1 96 ? -9.279 -5.698 -5.028 1.00 89.25 96 LEU A N 1
ATOM 756 C CA . LEU A 1 96 ? -10.632 -5.248 -5.374 1.00 89.25 96 LEU A CA 1
ATOM 757 C C . LEU A 1 96 ? -11.068 -4.045 -4.537 1.00 89.25 96 LEU A C 1
ATOM 759 O O . LEU A 1 96 ? -11.758 -3.165 -5.049 1.00 89.25 96 LEU A O 1
ATOM 763 N N . ILE A 1 97 ? -10.702 -4.031 -3.252 1.00 88.50 97 ILE A N 1
ATOM 764 C CA . ILE A 1 97 ? -11.036 -2.944 -2.326 1.00 88.50 97 ILE A CA 1
ATOM 765 C C . ILE A 1 97 ? -9.764 -2.241 -1.867 1.00 88.50 97 ILE A C 1
ATOM 767 O O . ILE A 1 97 ? -9.649 -1.024 -1.995 1.00 88.50 97 ILE A O 1
ATOM 771 N N . GLU A 1 98 ? -8.812 -2.993 -1.314 1.00 91.19 98 GLU A N 1
ATOM 772 C CA . GLU A 1 98 ? -7.547 -2.436 -0.838 1.00 91.19 98 GLU A CA 1
ATOM 773 C C . GLU A 1 98 ? -6.512 -2.411 -1.970 1.00 91.19 98 GLU A C 1
ATOM 775 O O . GLU A 1 98 ? -6.305 -3.438 -2.614 1.00 91.19 98 GLU A O 1
ATOM 780 N N . PRO A 1 99 ? -5.807 -1.291 -2.208 1.00 92.94 99 PRO A N 1
ATOM 781 C CA . PRO A 1 99 ? -4.754 -1.257 -3.212 1.00 92.94 99 PRO A CA 1
ATOM 782 C C . PRO A 1 99 ? -3.628 -2.229 -2.847 1.00 92.94 99 PRO A C 1
ATOM 784 O O . PRO A 1 99 ? -3.304 -2.451 -1.679 1.00 92.94 99 PRO A O 1
ATOM 787 N N . VAL A 1 100 ? -2.985 -2.790 -3.863 1.00 94.06 100 VAL A N 1
ATOM 788 C CA . VAL A 1 100 ? -1.874 -3.732 -3.708 1.00 94.06 100 VAL A CA 1
ATOM 789 C C . VAL A 1 100 ? -0.594 -3.169 -4.313 1.00 94.06 100 VAL A C 1
ATOM 791 O O . VAL A 1 100 ? -0.580 -2.533 -5.366 1.00 94.06 100 VAL A O 1
ATOM 794 N N . PHE A 1 101 ? 0.510 -3.436 -3.629 1.00 94.94 101 PHE A N 1
ATOM 795 C CA . PHE A 1 101 ? 1.858 -3.202 -4.110 1.00 94.94 101 PHE A CA 1
ATOM 796 C C . PHE A 1 101 ? 2.276 -4.399 -4.970 1.00 94.94 101 PHE A C 1
ATOM 798 O O . PHE A 1 101 ? 2.568 -5.477 -4.451 1.00 94.94 101 PHE A O 1
ATOM 805 N N . LYS A 1 102 ? 2.267 -4.212 -6.290 1.00 92.75 102 LYS A N 1
ATOM 806 C CA . LYS A 1 102 ? 2.546 -5.210 -7.337 1.00 92.75 102 LYS A CA 1
ATOM 807 C C . LYS A 1 102 ? 3.929 -5.013 -7.972 1.00 92.75 102 LYS A C 1
ATOM 809 O O . LYS A 1 102 ? 4.143 -5.392 -9.120 1.00 92.75 102 LYS A O 1
ATOM 814 N N . TRP A 1 103 ? 4.884 -4.444 -7.234 1.00 89.31 103 TRP A N 1
ATOM 815 C CA . TRP A 1 103 ? 6.266 -4.291 -7.707 1.00 89.31 103 TRP A CA 1
ATOM 816 C C . TRP A 1 103 ? 6.897 -5.634 -8.119 1.00 89.31 103 TRP A C 1
ATOM 818 O O . TRP A 1 103 ? 7.564 -5.702 -9.150 1.00 89.31 103 TRP A O 1
ATOM 828 N N . ASN A 1 104 ? 6.612 -6.700 -7.358 1.00 87.38 104 ASN A N 1
ATOM 829 C CA . ASN A 1 104 ? 6.780 -8.094 -7.765 1.00 87.38 104 ASN A CA 1
ATOM 830 C C . ASN A 1 104 ? 5.388 -8.756 -7.823 1.00 87.38 104 ASN A C 1
ATOM 832 O O . ASN A 1 104 ? 4.832 -9.088 -6.772 1.00 87.38 104 ASN A O 1
ATOM 836 N N . PRO A 1 105 ? 4.814 -8.974 -9.019 1.00 85.38 105 PRO A N 1
ATOM 837 C CA . PRO A 1 105 ? 3.494 -9.577 -9.186 1.00 85.38 105 PRO A CA 1
ATOM 838 C C . PRO A 1 105 ? 3.357 -11.004 -8.637 1.00 85.38 105 PRO A C 1
ATOM 840 O O . PRO A 1 105 ? 2.233 -11.450 -8.433 1.00 85.38 105 PRO A O 1
ATOM 843 N N . LEU A 1 106 ? 4.460 -11.725 -8.391 1.00 86.81 106 LEU A N 1
ATOM 844 C CA . LEU A 1 106 ? 4.421 -13.051 -7.756 1.00 86.81 106 LEU A CA 1
ATOM 845 C C . LEU A 1 106 ? 4.245 -12.982 -6.235 1.00 86.81 106 LEU A C 1
ATOM 847 O O . LEU A 1 106 ? 3.888 -13.978 -5.612 1.00 86.81 106 LEU A O 1
ATOM 851 N N . SER A 1 107 ? 4.503 -11.821 -5.634 1.00 88.56 107 SER A N 1
ATOM 852 C CA . SER A 1 107 ? 4.358 -11.588 -4.199 1.00 88.56 107 SER A CA 1
ATOM 853 C C . SER A 1 107 ? 3.707 -10.222 -3.943 1.00 88.56 107 SER A C 1
ATOM 855 O O . SER A 1 107 ? 4.348 -9.338 -3.364 1.00 88.56 107 SER A O 1
ATOM 857 N N . PRO A 1 108 ? 2.447 -10.023 -4.374 1.00 91.75 108 PRO A N 1
ATOM 858 C CA . PRO A 1 108 ? 1.741 -8.772 -4.148 1.00 91.75 108 PRO A CA 1
ATOM 859 C C . PRO A 1 108 ? 1.522 -8.536 -2.651 1.00 91.75 108 PRO A C 1
ATOM 861 O O . PRO A 1 108 ? 1.154 -9.445 -1.904 1.00 91.75 108 PRO A O 1
ATOM 864 N N . GLU A 1 109 ? 1.712 -7.295 -2.206 1.00 92.06 109 GLU A N 1
ATOM 865 C CA . GLU A 1 109 ? 1.485 -6.909 -0.813 1.00 92.06 109 GLU A CA 1
ATOM 866 C C . GLU A 1 109 ? 0.301 -5.943 -0.711 1.00 92.06 109 GLU A C 1
ATOM 868 O O . GLU A 1 109 ? 0.363 -4.830 -1.224 1.00 92.06 109 GLU A O 1
ATOM 873 N N . SER A 1 110 ? -0.763 -6.309 0.006 1.00 93.00 110 SER A N 1
ATOM 874 C CA . SER A 1 110 ? -1.878 -5.380 0.255 1.00 93.00 110 SER A CA 1
ATOM 875 C C . SER A 1 110 ? -1.451 -4.168 1.090 1.00 93.00 110 SER A C 1
ATOM 877 O O . SER A 1 110 ? -0.701 -4.294 2.075 1.00 93.00 110 SER A O 1
ATOM 879 N N . GLN A 1 111 ? -1.970 -3.006 0.702 1.00 94.50 111 GLN A N 1
ATOM 880 C CA . GLN A 1 111 ? -1.726 -1.687 1.273 1.00 94.50 111 GLN A CA 1
ATOM 881 C C . GLN A 1 111 ? -3.046 -1.073 1.760 1.00 94.50 111 GLN A C 1
ATOM 883 O O . GLN A 1 111 ? -4.119 -1.399 1.267 1.00 94.50 111 GLN A O 1
ATOM 888 N N . GLY A 1 112 ? -2.969 -0.176 2.739 1.00 93.69 112 GLY A N 1
ATOM 889 C CA . GLY A 1 112 ? -4.151 0.449 3.318 1.00 93.69 112 GLY A CA 1
ATOM 890 C C . GLY A 1 112 ? -4.842 1.438 2.385 1.00 93.69 112 GLY A C 1
ATOM 891 O O . GLY A 1 112 ? -4.219 2.044 1.510 1.00 93.69 112 GLY A O 1
ATOM 892 N N . LEU A 1 113 ? -6.126 1.664 2.636 1.00 94.56 113 LEU A N 1
ATOM 893 C CA . LEU A 1 113 ? -6.873 2.766 2.043 1.00 94.56 113 LEU A CA 1
ATOM 894 C C . LEU A 1 113 ? -6.475 4.084 2.707 1.00 94.56 113 LEU A C 1
ATOM 896 O O . LEU A 1 113 ? -6.223 4.124 3.910 1.00 94.56 113 LEU A O 1
ATOM 900 N N . THR A 1 114 ? -6.430 5.168 1.937 1.00 95.69 114 THR A N 1
ATOM 901 C CA . THR A 1 114 ? -6.132 6.503 2.471 1.00 95.69 114 THR A CA 1
ATOM 902 C C . THR A 1 114 ? -7.428 7.261 2.722 1.00 95.69 114 THR A C 1
ATOM 904 O O . THR A 1 114 ? -8.213 7.454 1.795 1.00 95.69 114 THR A O 1
ATOM 907 N N . GLY A 1 115 ? -7.664 7.697 3.958 1.00 95.56 115 GLY A N 1
ATOM 908 C CA . GLY A 1 115 ? -8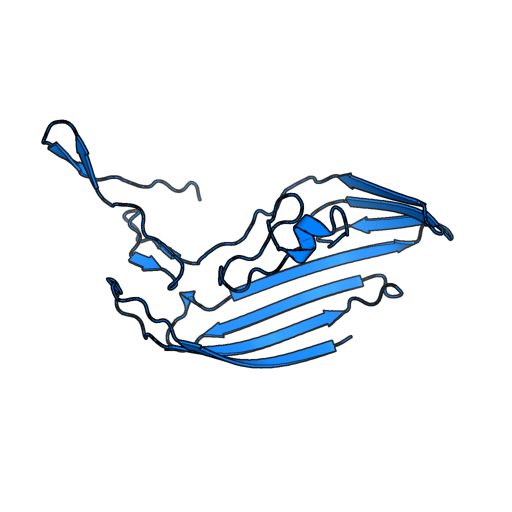.867 8.447 4.302 1.00 95.56 115 GLY A CA 1
ATOM 909 C C . GLY A 1 115 ? -9.166 8.508 5.795 1.00 95.56 115 GLY A C 1
ATOM 910 O O . GLY A 1 115 ? -8.269 8.439 6.639 1.00 95.56 115 GLY A O 1
ATOM 911 N N . LEU A 1 116 ? -10.453 8.673 6.085 1.00 96.81 116 LEU A N 1
ATOM 912 C CA . LEU A 1 116 ? -11.052 8.648 7.410 1.00 96.81 116 LEU A CA 1
ATOM 913 C C . LEU A 1 116 ? -11.800 7.332 7.598 1.00 96.81 116 LEU A C 1
ATOM 915 O O . LEU A 1 116 ? -12.496 6.865 6.695 1.00 96.81 116 LEU A O 1
ATOM 919 N N . PHE A 1 117 ? -11.679 6.768 8.790 1.00 96.56 117 PHE A N 1
ATOM 920 C CA . PHE A 1 117 ? -12.292 5.506 9.167 1.00 96.56 117 PHE A CA 1
ATOM 921 C C . PHE A 1 117 ? -13.041 5.702 10.471 1.00 96.56 117 PHE A C 1
ATOM 923 O O . PHE A 1 117 ? -12.493 6.251 11.424 1.00 96.56 117 PHE A O 1
ATOM 930 N N . TRP A 1 118 ? -14.267 5.210 10.534 1.00 96.38 118 TRP A N 1
ATOM 931 C CA . TRP A 1 118 ? -14.999 5.073 11.781 1.00 96.38 118 TRP A CA 1
ATOM 932 C C . TRP A 1 118 ? -15.405 3.618 11.933 1.00 96.38 118 TRP A C 1
ATOM 934 O O . TRP A 1 118 ? -16.008 3.037 11.035 1.00 96.38 118 TRP A O 1
ATOM 944 N N . ASN A 1 119 ? -15.052 3.029 13.064 1.00 94.88 119 ASN A N 1
ATOM 945 C CA . ASN A 1 119 ? -15.395 1.660 13.396 1.00 94.88 119 ASN A CA 1
ATOM 946 C C . ASN A 1 119 ? -16.207 1.664 14.683 1.00 94.88 119 ASN A C 1
ATOM 948 O O . ASN A 1 119 ? -15.791 2.294 15.654 1.00 94.88 119 ASN A O 1
ATOM 952 N N . ALA A 1 120 ? -17.310 0.926 14.711 1.00 94.81 120 ALA A N 1
ATOM 953 C CA . ALA A 1 120 ? -18.102 0.708 15.912 1.00 94.81 120 ALA A CA 1
ATOM 954 C C . ALA A 1 120 ? -18.592 -0.736 15.997 1.00 94.81 120 ALA A C 1
ATOM 956 O O . ALA A 1 120 ? -18.950 -1.341 14.987 1.00 94.81 120 ALA A O 1
ATOM 957 N N . GLY A 1 121 ? -18.641 -1.279 17.208 1.00 90.12 121 GLY A N 1
ATOM 958 C CA . GLY A 1 121 ? -19.214 -2.598 17.458 1.00 90.12 121 GLY A CA 1
ATOM 959 C C . GLY A 1 121 ? -18.442 -3.412 18.485 1.00 90.12 121 GLY A C 1
ATOM 960 O O . GLY A 1 121 ? -17.346 -3.050 18.909 1.00 90.12 121 GLY A O 1
ATOM 961 N N . GLU A 1 122 ? -19.040 -4.527 18.886 1.00 80.69 122 GLU A N 1
ATOM 962 C CA . GLU A 1 122 ? -18.517 -5.461 19.878 1.00 80.69 122 GLU A CA 1
ATOM 963 C C . GLU A 1 122 ? -19.002 -6.879 19.545 1.00 80.69 122 GLU A C 1
ATOM 965 O O . GLU A 1 122 ? -20.092 -7.062 18.999 1.00 80.69 122 GLU A O 1
ATOM 970 N N . GLY A 1 123 ? -18.186 -7.886 19.863 1.00 81.44 123 GLY A N 1
ATOM 971 C CA . GLY A 1 123 ? -18.495 -9.283 19.562 1.00 81.44 123 GLY A CA 1
ATOM 972 C C . GLY A 1 123 ? -18.536 -9.554 18.056 1.00 81.44 123 GLY A C 1
ATOM 973 O O . GLY A 1 123 ? -17.615 -9.173 17.327 1.00 81.44 123 GLY A O 1
ATOM 974 N N . ASP A 1 124 ? -19.610 -10.205 17.610 1.00 85.88 124 ASP A N 1
ATOM 975 C CA . ASP A 1 124 ? -19.780 -10.682 16.230 1.00 85.88 124 ASP A CA 1
ATOM 976 C C . ASP A 1 124 ? -20.221 -9.586 15.247 1.00 85.88 124 ASP A C 1
ATOM 978 O O . ASP A 1 124 ? -20.144 -9.774 14.033 1.00 85.88 124 ASP A O 1
ATOM 982 N N . PHE A 1 125 ? -20.656 -8.426 15.750 1.00 87.88 125 PHE A N 1
ATOM 983 C CA . PHE A 1 125 ? -21.120 -7.315 14.922 1.00 87.88 125 PHE A CA 1
ATOM 984 C C . PHE A 1 125 ? -20.154 -6.138 14.983 1.00 87.88 125 PHE A C 1
ATOM 986 O O . PHE A 1 125 ? -19.978 -5.493 16.018 1.00 87.88 125 PHE A O 1
ATOM 993 N N . LYS A 1 126 ? -19.556 -5.832 13.830 1.00 90.50 126 LYS A N 1
ATOM 994 C CA . LYS A 1 126 ? -18.696 -4.668 13.616 1.00 90.50 126 LYS A CA 1
ATOM 995 C C . LYS A 1 126 ? -19.163 -3.921 12.379 1.00 90.50 126 LYS A C 1
ATOM 997 O O . LYS A 1 126 ? -19.425 -4.527 11.343 1.00 90.50 126 LYS A O 1
ATOM 1002 N N . VAL A 1 127 ? -19.258 -2.608 12.504 1.00 93.44 127 VAL A N 1
ATOM 1003 C CA . VAL A 1 127 ? -19.590 -1.688 11.422 1.00 93.44 127 VAL A CA 1
ATOM 1004 C C . VAL A 1 127 ? -18.376 -0.811 11.170 1.00 93.44 127 VAL A C 1
ATOM 1006 O O . VAL A 1 127 ? -17.838 -0.210 12.100 1.00 93.44 127 VAL A O 1
ATOM 1009 N N . SER A 1 128 ? -17.975 -0.731 9.907 1.00 94.31 128 SER A N 1
ATOM 1010 C CA . SER A 1 128 ? -16.855 0.081 9.441 1.00 94.31 128 SER A CA 1
ATOM 1011 C C . SER A 1 128 ? -17.353 1.038 8.368 1.00 94.31 128 SER A C 1
ATOM 1013 O O . SER A 1 128 ? -17.915 0.614 7.360 1.00 94.31 128 SER A O 1
ATOM 1015 N N . LEU A 1 129 ? -17.149 2.333 8.586 1.00 95.44 129 LEU A N 1
ATOM 1016 C CA . LEU A 1 129 ? -17.403 3.388 7.615 1.00 95.44 129 LEU A CA 1
ATOM 1017 C C . LEU A 1 129 ? -16.073 3.976 7.157 1.00 95.44 129 LEU A C 1
ATOM 1019 O O . LEU A 1 129 ? -15.165 4.195 7.959 1.00 95.44 129 LEU A O 1
ATOM 1023 N N . PHE A 1 130 ? -15.980 4.247 5.861 1.00 95.75 130 PHE A N 1
ATOM 1024 C CA . PHE A 1 130 ? -14.794 4.800 5.226 1.00 95.75 130 PHE A CA 1
ATOM 1025 C C . PHE A 1 130 ? -15.174 5.946 4.296 1.00 95.75 130 PHE A C 1
ATOM 1027 O O . PHE A 1 130 ? -16.142 5.856 3.542 1.00 95.75 130 PHE A O 1
ATOM 1034 N N . GLY A 1 131 ? -14.383 7.013 4.348 1.00 95.62 131 GLY A N 1
ATOM 1035 C CA . GLY A 1 131 ? -14.458 8.131 3.420 1.00 95.62 131 GLY A CA 1
ATOM 1036 C C . GLY A 1 131 ? -13.059 8.580 3.023 1.00 95.62 131 GLY A C 1
ATOM 1037 O O . GLY A 1 131 ? -12.165 8.658 3.864 1.00 95.62 131 GLY A O 1
ATOM 1038 N N . SER A 1 132 ? -12.862 8.891 1.745 1.00 95.19 132 SER A N 1
ATOM 1039 C CA . SER A 1 132 ? -11.568 9.310 1.211 1.00 95.19 132 SER A CA 1
ATOM 1040 C C . SER A 1 132 ? -11.681 10.615 0.441 1.00 95.19 132 SER A C 1
ATOM 1042 O O . SER A 1 132 ? -12.622 10.808 -0.324 1.00 95.19 132 SER A O 1
ATOM 1044 N N . PHE A 1 133 ? -10.696 11.492 0.635 1.00 89.50 133 PHE A N 1
ATOM 1045 C CA . PHE A 1 133 ? -10.529 12.710 -0.160 1.00 89.50 133 PHE A CA 1
ATOM 1046 C C . PHE A 1 133 ? -9.654 12.481 -1.397 1.00 89.50 133 PHE A C 1
ATOM 1048 O O . PHE A 1 133 ? -9.811 13.176 -2.394 1.00 89.50 133 PHE A O 1
ATOM 1055 N N . PHE A 1 134 ? -8.723 11.526 -1.332 1.00 90.06 134 PHE A N 1
ATOM 1056 C CA . PHE A 1 134 ? -7.840 11.165 -2.435 1.00 90.06 134 PHE A CA 1
ATOM 1057 C C . PHE A 1 134 ? -7.450 9.691 -2.335 1.00 90.06 134 PHE A C 1
ATOM 1059 O O . PHE A 1 134 ? -7.156 9.169 -1.257 1.00 90.06 134 PHE A O 1
ATOM 1066 N N . PHE A 1 135 ? -7.417 9.025 -3.483 1.00 86.69 135 PHE A N 1
ATOM 1067 C CA . PHE A 1 135 ? -7.099 7.610 -3.581 1.00 86.69 135 PHE A CA 1
ATOM 1068 C C . PHE A 1 135 ? -5.665 7.429 -4.078 1.00 86.69 135 PHE A C 1
ATOM 1070 O O . PHE A 1 135 ? -5.307 7.933 -5.139 1.00 86.69 135 PHE A O 1
ATOM 1077 N N . ILE A 1 136 ? -4.845 6.708 -3.308 1.00 89.94 136 ILE A N 1
ATOM 1078 C CA . ILE A 1 136 ? -3.522 6.270 -3.766 1.00 89.94 136 ILE A CA 1
ATOM 1079 C C . ILE A 1 136 ? -3.716 4.908 -4.440 1.00 89.94 136 ILE A C 1
ATOM 1081 O O . ILE A 1 136 ? -4.036 3.950 -3.725 1.00 89.94 136 ILE A O 1
ATOM 1085 N N . PRO A 1 137 ? -3.537 4.814 -5.769 1.00 87.38 137 PRO A N 1
ATOM 1086 C CA . PRO A 1 137 ? -3.779 3.586 -6.507 1.00 87.38 137 PRO A CA 1
ATOM 1087 C C . PRO A 1 137 ? -2.738 2.509 -6.197 1.00 87.38 137 PRO A C 1
ATOM 1089 O O . PRO A 1 137 ? -1.756 2.727 -5.479 1.00 87.38 137 PRO A O 1
ATOM 1092 N N . GLU A 1 138 ? -2.972 1.332 -6.769 1.00 89.88 138 GLU A N 1
ATOM 1093 C CA . GLU A 1 138 ? -1.993 0.252 -6.801 1.00 89.88 138 GLU A CA 1
ATOM 1094 C C . GLU A 1 138 ? -0.660 0.731 -7.386 1.00 89.88 138 GLU A C 1
ATOM 1096 O O . GLU A 1 138 ? -0.615 1.507 -8.343 1.00 89.88 138 GLU A O 1
ATOM 1101 N N . GLN A 1 139 ? 0.439 0.238 -6.824 1.00 89.50 139 GLN A N 1
ATOM 1102 C CA . GLN A 1 139 ? 1.787 0.570 -7.280 1.00 89.50 139 GLN A CA 1
ATOM 1103 C C . GLN A 1 139 ? 2.365 -0.632 -8.018 1.00 89.50 139 GLN A C 1
ATOM 1105 O O . GLN A 1 139 ? 2.501 -1.713 -7.443 1.00 89.50 139 GLN A O 1
ATOM 1110 N N . GLY A 1 140 ? 2.661 -0.447 -9.301 1.00 88.94 140 GLY A N 1
ATOM 1111 C CA . GLY A 1 140 ? 3.127 -1.507 -10.188 1.00 88.94 140 GLY A CA 1
ATOM 1112 C C . GLY A 1 140 ? 4.642 -1.555 -10.365 1.00 88.94 140 GLY A C 1
ATOM 1113 O O . GLY A 1 140 ? 5.422 -1.037 -9.568 1.00 88.94 140 GLY A O 1
ATOM 1114 N N . ALA A 1 141 ? 5.037 -2.204 -11.454 1.00 87.06 141 ALA A N 1
ATOM 1115 C CA . ALA A 1 141 ? 6.410 -2.277 -11.921 1.00 87.06 141 ALA A CA 1
ATOM 1116 C C . ALA A 1 141 ? 6.995 -0.890 -12.243 1.00 87.06 141 ALA A C 1
ATOM 1118 O O . ALA A 1 141 ? 6.357 -0.086 -12.921 1.00 87.06 141 ALA A O 1
ATOM 1119 N N . SER A 1 142 ? 8.229 -0.637 -11.802 1.00 87.06 142 SER A N 1
ATOM 1120 C CA . SER A 1 142 ? 8.949 0.610 -12.088 1.00 87.06 142 SER A CA 1
ATOM 1121 C C . SER A 1 142 ? 9.462 0.647 -13.531 1.00 87.06 142 SER A C 1
ATOM 1123 O O . SER A 1 142 ? 9.904 -0.374 -14.064 1.00 87.06 142 SER A O 1
ATOM 1125 N N . PHE A 1 143 ? 9.479 1.832 -14.137 1.00 87.25 143 PHE A N 1
ATOM 1126 C CA . PHE A 1 143 ? 10.022 2.076 -15.474 1.00 87.25 143 PHE A CA 1
ATOM 1127 C C . PHE A 1 143 ? 10.634 3.475 -15.580 1.00 87.25 143 PHE A C 1
ATOM 1129 O O . PHE A 1 143 ? 10.414 4.333 -14.728 1.00 87.25 143 PHE A O 1
ATOM 1136 N N . GLU A 1 144 ? 11.410 3.688 -16.636 1.00 85.94 144 GLU A N 1
ATOM 1137 C CA . GLU A 1 144 ? 12.067 4.947 -16.968 1.00 85.94 144 GLU A CA 1
ATOM 1138 C C . GLU A 1 144 ? 11.690 5.356 -18.395 1.00 85.94 144 GLU A C 1
ATOM 1140 O O . GLU A 1 144 ? 11.656 4.520 -19.306 1.00 85.94 144 GLU A 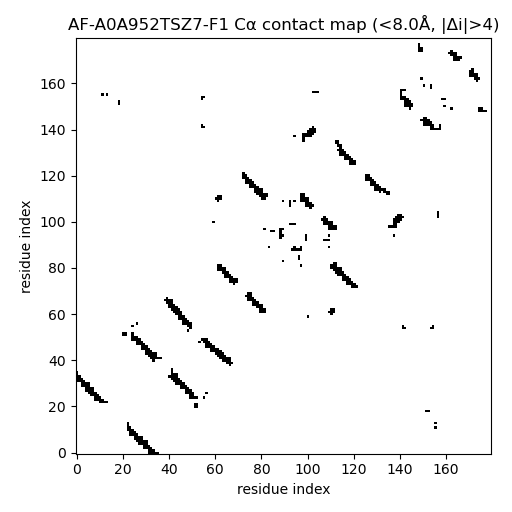O 1
ATOM 1145 N N . ILE A 1 145 ? 11.409 6.645 -18.576 1.00 82.81 145 ILE A N 1
ATOM 1146 C CA . ILE A 1 145 ? 11.045 7.252 -19.857 1.00 82.81 145 ILE A CA 1
ATOM 1147 C C . ILE A 1 145 ? 12.099 8.306 -20.201 1.00 82.81 145 ILE A C 1
ATOM 1149 O O . ILE A 1 145 ? 12.500 9.082 -19.334 1.00 82.81 145 ILE A O 1
ATOM 1153 N N . ASP A 1 146 ? 12.532 8.333 -21.458 1.00 80.12 146 ASP A N 1
ATOM 1154 C CA . ASP A 1 146 ? 13.392 9.388 -21.996 1.00 80.12 146 ASP A CA 1
ATOM 1155 C C . ASP A 1 146 ? 12.633 10.719 -22.171 1.00 80.12 146 ASP A C 1
ATOM 1157 O O . ASP A 1 146 ? 11.405 10.788 -22.177 1.00 80.12 146 ASP A O 1
ATOM 1161 N N . SER A 1 147 ? 13.391 11.784 -22.398 1.00 77.06 147 SER A N 1
ATOM 1162 C CA . SER A 1 147 ? 12.947 13.087 -22.888 1.00 77.06 147 SER A CA 1
ATOM 1163 C C . SER A 1 147 ? 12.011 13.026 -24.107 1.00 77.06 147 SER A C 1
ATOM 1165 O O . SER A 1 147 ? 11.101 13.845 -24.188 1.00 77.06 147 SER A O 1
ATOM 1167 N N . ASP A 1 148 ? 12.164 12.026 -24.981 1.00 74.88 148 ASP A N 1
ATOM 1168 C CA . ASP A 1 148 ? 11.325 11.804 -26.171 1.00 74.88 148 ASP A CA 1
ATOM 1169 C C . ASP A 1 148 ? 10.037 10.987 -25.902 1.00 74.88 148 ASP A C 1
ATOM 1171 O O . ASP A 1 148 ? 9.403 10.496 -26.837 1.00 74.88 148 ASP A O 1
ATOM 1175 N N . GLY A 1 149 ? 9.669 10.731 -24.639 1.00 73.94 149 GLY A N 1
ATOM 1176 C CA . GLY A 1 149 ? 8.449 9.978 -24.295 1.00 73.94 149 GLY A CA 1
ATOM 1177 C C . GLY A 1 149 ? 8.540 8.462 -24.531 1.00 73.94 149 GLY A C 1
ATOM 1178 O O . GLY A 1 149 ? 7.536 7.750 -24.473 1.00 73.94 149 GLY A O 1
ATOM 1179 N N . LYS A 1 150 ? 9.746 7.941 -24.787 1.00 77.56 150 LYS A N 1
ATOM 1180 C CA . LYS A 1 150 ? 10.001 6.513 -25.029 1.00 77.56 150 LYS A CA 1
ATOM 1181 C C . LYS A 1 150 ? 10.422 5.800 -23.755 1.00 77.56 150 LYS A C 1
ATOM 1183 O O . LYS A 1 150 ? 11.283 6.278 -23.024 1.00 77.56 150 LYS A O 1
ATOM 1188 N N . PHE A 1 151 ? 9.879 4.609 -23.529 1.00 81.00 151 PHE A N 1
ATOM 1189 C CA . PHE A 1 151 ? 10.304 3.745 -22.429 1.00 81.00 151 PHE A CA 1
ATOM 1190 C C . PHE A 1 151 ? 11.720 3.223 -22.681 1.00 81.00 151 PHE A C 1
ATOM 1192 O O . PHE A 1 151 ? 11.942 2.451 -23.609 1.00 81.00 151 PHE A O 1
ATOM 1199 N N . VAL A 1 152 ? 12.689 3.611 -21.859 1.00 79.56 152 VAL A N 1
ATOM 1200 C CA . VAL A 1 152 ? 14.094 3.209 -22.048 1.00 79.56 152 VAL A CA 1
ATOM 1201 C C . VAL A 1 152 ? 14.479 2.017 -21.195 1.00 79.56 152 VAL A C 1
ATOM 1203 O O . VAL A 1 152 ? 15.319 1.217 -21.604 1.00 79.56 152 VAL A O 1
ATOM 1206 N N . ARG A 1 153 ? 13.884 1.892 -20.006 1.00 76.62 153 ARG A N 1
ATOM 1207 C CA . ARG A 1 153 ? 14.193 0.834 -19.044 1.00 76.62 153 ARG A CA 1
ATOM 1208 C C . ARG A 1 153 ? 12.959 0.485 -18.228 1.00 76.62 153 ARG A C 1
ATOM 1210 O O . ARG A 1 153 ? 12.084 1.315 -18.002 1.00 76.62 153 ARG A O 1
ATOM 1217 N N . GLY A 1 154 ? 12.907 -0.752 -17.765 1.00 79.31 154 GLY A N 1
ATOM 1218 C CA . GLY A 1 154 ? 11.854 -1.263 -16.902 1.00 79.31 154 GLY A CA 1
ATOM 1219 C C . GLY A 1 154 ? 12.430 -2.242 -15.899 1.00 79.31 154 GLY A C 1
ATOM 1220 O O . GLY A 1 154 ? 13.492 -2.825 -16.124 1.00 79.31 154 GLY A O 1
ATOM 1221 N N . ASN A 1 155 ? 11.731 -2.431 -14.788 1.00 81.81 155 ASN A N 1
ATOM 1222 C CA . ASN A 1 155 ? 11.977 -3.583 -13.939 1.00 81.81 155 ASN A CA 1
ATOM 1223 C C . ASN A 1 155 ? 11.563 -4.882 -14.695 1.00 81.81 155 ASN A C 1
ATOM 1225 O O . ASN A 1 155 ? 10.831 -4.802 -15.683 1.00 81.81 155 ASN A O 1
ATOM 1229 N N . PRO A 1 156 ? 11.979 -6.089 -14.266 1.00 81.69 156 PRO A N 1
ATOM 1230 C CA . PRO A 1 156 ? 11.691 -7.347 -14.971 1.00 81.69 156 PRO A CA 1
ATOM 1231 C C . PRO A 1 156 ? 10.201 -7.679 -15.143 1.00 81.69 156 PRO A C 1
ATOM 1233 O O . PRO A 1 156 ? 9.845 -8.551 -15.935 1.00 81.69 156 PRO A O 1
ATOM 1236 N N . TRP A 1 157 ? 9.330 -7.008 -14.392 1.00 82.38 157 TRP A N 1
ATOM 1237 C CA . TRP A 1 157 ? 7.882 -7.177 -14.432 1.00 82.38 157 TRP A CA 1
ATOM 1238 C C . TRP A 1 157 ? 7.187 -6.136 -15.317 1.00 82.38 157 TRP A C 1
ATOM 1240 O O . TRP A 1 157 ? 6.000 -6.281 -15.615 1.00 82.38 157 TRP A O 1
ATOM 1250 N N . PHE A 1 158 ? 7.910 -5.108 -15.765 1.00 85.50 158 PHE A N 1
ATOM 1251 C CA . PHE A 1 158 ? 7.406 -4.103 -16.685 1.00 85.50 158 PHE A CA 1
ATOM 1252 C C . PHE A 1 158 ? 7.356 -4.665 -18.107 1.00 85.50 158 PHE A C 1
ATOM 1254 O O . PHE A 1 158 ? 8.359 -5.119 -18.657 1.00 85.50 158 PHE A O 1
ATOM 1261 N N . ARG A 1 159 ? 6.180 -4.600 -18.735 1.00 80.56 159 ARG A N 1
ATOM 1262 C CA . ARG A 1 159 ? 6.026 -4.906 -20.158 1.00 80.56 159 ARG A CA 1
ATOM 1263 C C . ARG A 1 159 ? 5.920 -3.610 -20.932 1.00 80.56 159 ARG A C 1
ATOM 1265 O O . ARG A 1 159 ? 4.925 -2.901 -20.808 1.00 80.56 159 ARG A O 1
ATOM 1272 N N . ARG A 1 160 ? 6.945 -3.333 -21.736 1.00 82.00 160 ARG A N 1
ATOM 1273 C CA . ARG A 1 160 ? 6.987 -2.149 -22.586 1.00 82.00 160 ARG A CA 1
ATOM 1274 C C . ARG A 1 160 ? 5.827 -2.185 -23.596 1.00 82.00 160 ARG A C 1
ATOM 1276 O O . ARG A 1 160 ? 5.702 -3.170 -24.328 1.00 82.00 160 ARG A O 1
ATOM 1283 N N . PRO A 1 161 ? 4.987 -1.139 -23.646 1.00 84.06 161 PRO A N 1
ATOM 1284 C CA . PRO A 1 161 ? 4.026 -0.951 -24.727 1.00 84.06 161 PRO A CA 1
ATOM 1285 C C . PRO A 1 161 ? 4.727 -0.849 -26.093 1.00 84.06 161 PRO A C 1
ATOM 1287 O O . PRO A 1 161 ? 5.869 -0.402 -26.155 1.00 84.06 161 PRO A O 1
ATOM 1290 N N . PRO A 1 162 ? 4.085 -1.232 -27.206 1.00 82.94 162 PRO A N 1
ATOM 1291 C CA . PRO A 1 162 ? 4.702 -1.118 -28.525 1.00 82.94 162 PRO A CA 1
ATOM 1292 C C . PRO A 1 162 ? 5.014 0.345 -28.878 1.00 82.94 162 PRO A C 1
ATOM 1294 O O . PRO A 1 162 ? 4.215 1.239 -28.607 1.00 82.94 162 PRO A O 1
ATOM 1297 N N . ASP A 1 163 ? 6.149 0.584 -29.536 1.00 84.06 163 ASP A N 1
ATOM 1298 C CA . ASP A 1 163 ? 6.557 1.934 -29.964 1.00 84.06 163 ASP A CA 1
ATOM 1299 C C . ASP A 1 163 ? 5.944 2.349 -31.310 1.00 84.06 163 ASP A C 1
ATOM 1301 O O . ASP A 1 163 ? 5.999 3.508 -31.712 1.00 84.06 163 ASP A O 1
ATOM 1305 N N . SER A 1 164 ? 5.374 1.397 -32.050 1.00 85.50 164 SER A N 1
ATOM 1306 C CA . SER A 1 164 ? 4.733 1.664 -33.334 1.00 85.50 164 SER A CA 1
ATOM 1307 C C . SER A 1 164 ? 3.589 0.697 -33.601 1.00 85.50 164 SER A C 1
ATOM 1309 O O . SER A 1 164 ? 3.564 -0.430 -33.101 1.00 85.50 164 SER A O 1
ATOM 1311 N N . ILE A 1 165 ? 2.643 1.145 -34.418 1.00 89.25 165 ILE A N 1
ATOM 1312 C CA . ILE A 1 165 ? 1.537 0.340 -34.924 1.00 89.25 165 ILE A CA 1
ATOM 1313 C C . ILE A 1 165 ? 1.493 0.445 -36.446 1.00 89.25 165 ILE A C 1
ATOM 1315 O O . ILE A 1 165 ? 1.783 1.489 -37.032 1.00 89.25 165 ILE A O 1
ATOM 1319 N N . ARG A 1 166 ? 1.131 -0.655 -37.106 1.00 88.50 166 ARG A N 1
ATOM 1320 C CA . ARG A 1 166 ? 0.930 -0.683 -38.554 1.00 88.50 166 ARG A CA 1
ATOM 1321 C C . ARG A 1 166 ? -0.551 -0.490 -38.864 1.00 88.50 166 ARG A C 1
ATOM 1323 O O . ARG A 1 166 ? -1.354 -1.371 -38.568 1.00 88.50 166 ARG A O 1
ATOM 1330 N N . ILE A 1 167 ? -0.898 0.629 -39.495 1.00 85.06 167 ILE A N 1
ATOM 1331 C CA . ILE A 1 167 ? -2.264 0.950 -39.928 1.00 85.06 167 ILE A CA 1
ATOM 1332 C C . ILE A 1 167 ? -2.246 1.136 -41.451 1.00 85.06 167 ILE A C 1
ATOM 1334 O O . ILE A 1 167 ? -1.456 1.917 -41.971 1.00 85.06 167 ILE A O 1
ATOM 1338 N N . PHE A 1 168 ? -3.077 0.384 -42.182 1.00 81.31 168 PHE A N 1
ATOM 1339 C CA . PHE A 1 168 ? -3.187 0.438 -43.654 1.00 81.31 168 PHE A CA 1
ATOM 1340 C C . PHE A 1 168 ? -1.842 0.409 -44.408 1.00 81.31 168 PHE A C 1
ATOM 1342 O O . PHE A 1 168 ? -1.627 1.156 -45.356 1.00 81.31 168 PHE A O 1
ATOM 1349 N N . SER A 1 169 ? -0.929 -0.474 -43.991 1.00 84.62 169 SER A N 1
ATOM 1350 C CA . SER A 1 169 ? 0.432 -0.612 -44.542 1.00 84.62 169 SER A CA 1
ATOM 1351 C C . SER A 1 169 ? 1.412 0.529 -44.244 1.00 84.62 169 SER A C 1
ATOM 1353 O O . SER A 1 169 ? 2.570 0.411 -44.634 1.00 84.62 169 SER A O 1
ATOM 1355 N N . THR A 1 170 ? 1.011 1.544 -43.478 1.00 84.94 170 THR A N 1
ATOM 1356 C CA . THR A 1 170 ? 1.898 2.591 -42.956 1.00 84.94 170 THR A CA 1
ATOM 1357 C C . THR A 1 170 ? 2.283 2.272 -41.513 1.00 84.94 170 THR A C 1
ATOM 1359 O O . THR A 1 170 ? 1.425 1.950 -40.688 1.00 84.94 170 THR A O 1
ATOM 1362 N N . THR A 1 171 ? 3.578 2.336 -41.200 1.00 87.44 171 THR A N 1
ATOM 1363 C CA . THR A 1 171 ? 4.070 2.241 -39.819 1.00 87.44 171 THR A CA 1
ATOM 1364 C C . THR A 1 171 ? 4.000 3.623 -39.183 1.00 87.44 171 THR A C 1
ATOM 1366 O O . THR A 1 171 ? 4.735 4.524 -39.584 1.00 87.44 171 THR A O 1
ATOM 1369 N N . SER A 1 172 ? 3.130 3.786 -38.192 1.00 86.31 172 SER A N 1
ATOM 1370 C CA . SER A 1 172 ? 2.996 5.016 -37.412 1.00 86.31 172 SER A CA 1
ATOM 1371 C C . SER A 1 172 ? 3.664 4.831 -36.053 1.00 86.31 172 SER A C 1
ATOM 1373 O O . SER A 1 172 ? 3.418 3.835 -35.370 1.00 86.31 172 SER A O 1
ATOM 1375 N N . GLN A 1 173 ? 4.526 5.775 -35.672 1.00 85.56 173 GLN A N 1
ATOM 1376 C CA . GLN A 1 173 ? 5.114 5.815 -34.332 1.00 85.56 173 GLN A CA 1
ATO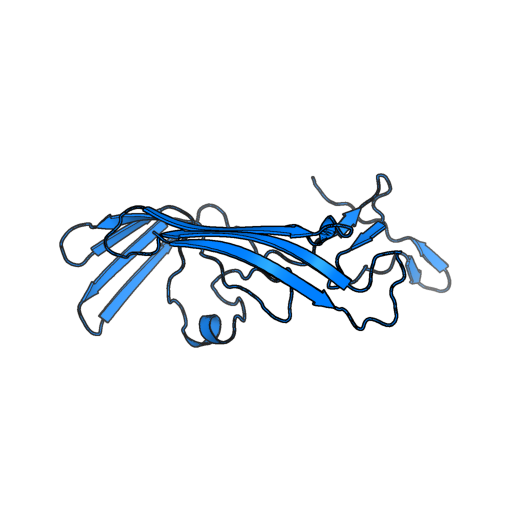M 1377 C C . GLN A 1 173 ? 4.035 6.197 -33.316 1.00 85.56 173 GLN A C 1
ATOM 1379 O O . GLN A 1 173 ? 3.170 7.022 -33.614 1.00 85.56 173 GLN A O 1
ATOM 1384 N N . ILE A 1 174 ? 4.080 5.580 -32.140 1.00 81.62 174 ILE A N 1
ATOM 1385 C CA . ILE A 1 174 ? 3.205 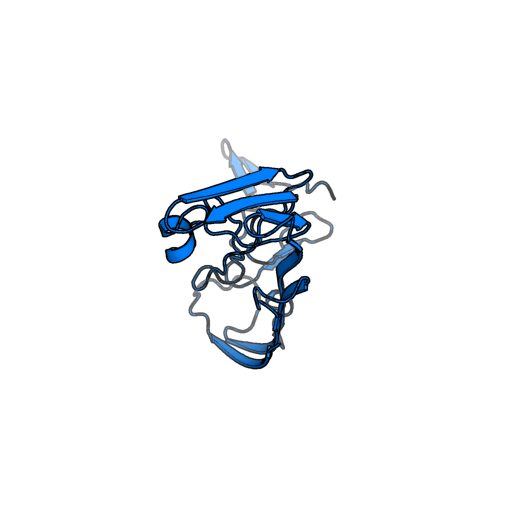5.908 -31.018 1.00 81.62 174 ILE A CA 1
ATOM 1386 C C . ILE A 1 174 ? 3.998 6.803 -30.073 1.00 81.62 174 ILE A C 1
ATOM 1388 O O . ILE A 1 174 ? 5.063 6.419 -29.594 1.00 81.62 174 ILE A O 1
ATOM 1392 N N . GLU A 1 175 ? 3.464 7.988 -29.807 1.00 79.56 175 GLU A N 1
ATOM 1393 C CA . GLU A 1 175 ? 4.009 8.912 -28.821 1.00 79.56 175 GLU A CA 1
ATOM 1394 C C . GLU A 1 175 ? 3.155 8.846 -27.555 1.00 79.56 175 GLU A C 1
ATOM 1396 O O . GLU A 1 175 ? 1.934 9.018 -27.604 1.00 79.56 175 GLU A O 1
ATOM 1401 N N . TYR A 1 176 ? 3.793 8.551 -26.423 1.00 78.06 176 TYR A N 1
ATOM 1402 C CA . TYR A 1 176 ? 3.130 8.500 -25.128 1.00 78.06 176 TYR A CA 1
ATOM 1403 C C . TYR A 1 176 ? 3.319 9.841 -24.423 1.00 78.06 176 TYR A C 1
ATOM 1405 O O . TYR A 1 176 ? 4.431 10.181 -24.023 1.00 78.06 176 TYR A O 1
ATOM 1413 N N . ASN A 1 177 ? 2.231 10.593 -24.253 1.00 76.25 177 ASN A N 1
ATOM 1414 C CA . ASN A 1 177 ? 2.239 11.795 -23.427 1.00 76.25 177 ASN A CA 1
ATOM 1415 C C . ASN A 1 177 ? 1.791 11.444 -22.003 1.00 76.25 177 ASN A C 1
ATOM 1417 O O . ASN A 1 177 ? 0.706 10.893 -21.806 1.00 76.25 177 ASN A O 1
ATOM 1421 N N . PHE A 1 178 ? 2.638 11.760 -21.028 1.00 69.88 178 PHE A N 1
ATOM 1422 C CA . PHE A 1 178 ? 2.329 11.637 -19.611 1.00 69.88 178 PHE A CA 1
ATOM 1423 C C . PHE A 1 178 ? 2.190 13.041 -19.038 1.00 69.88 178 PHE A C 1
ATOM 1425 O O . PHE A 1 178 ? 3.185 13.762 -18.931 1.00 69.88 178 PHE A O 1
ATOM 1432 N N . ASP A 1 179 ? 0.967 13.412 -18.657 1.00 66.75 179 ASP A N 1
ATOM 1433 C CA . ASP A 1 179 ? 0.740 14.624 -17.876 1.00 66.75 179 ASP A CA 1
ATOM 1434 C C . ASP A 1 179 ? 1.505 14.480 -16.550 1.00 66.75 179 ASP A C 1
ATOM 1436 O O . ASP A 1 179 ? 1.261 13.547 -15.779 1.00 66.75 179 ASP A O 1
ATOM 1440 N N . ARG A 1 180 ? 2.505 15.346 -16.352 1.00 50.06 180 ARG A N 1
ATOM 1441 C CA . ARG A 1 180 ? 3.353 15.373 -15.152 1.00 50.06 180 ARG A CA 1
ATOM 1442 C C . ARG A 1 180 ? 2.646 16.009 -13.965 1.00 50.06 180 ARG A C 1
ATOM 1444 O O . ARG A 1 180 ? 1.989 17.054 -14.170 1.00 50.06 180 ARG A O 1
#

Nearest PDB structures (foldseek):
  5yqp-assembly2_B  TM=5.045E-01  e=7.572E+00  Saccharomyces cerevisiae S288C
  6qlf-assembly1_L  TM=2.714E-01  e=9.892E+00  Saccharomyces cerevisiae

Solvent-accessible surface area (backbone atoms only — not comparable to full-atom values): 10514 Å² total; per-residue (Å²): 122,51,74,48,79,45,80,51,72,51,76,57,89,73,92,79,71,90,63,92,65,68,57,56,42,44,33,52,28,44,36,42,38,25,77,56,86,89,48,42,65,28,38,29,39,38,37,35,44,24,65,88,37,67,57,65,34,50,76,46,76,33,27,46,24,44,42,46,72,58,71,96,49,28,35,38,33,44,39,24,42,73,72,88,86,45,68,66,43,64,74,69,50,71,42,82,83,43,29,30,39,30,56,47,74,92,65,52,42,71,24,26,48,41,32,41,37,42,38,39,51,65,90,95,48,73,48,77,47,78,51,62,93,59,83,74,72,60,44,58,46,38,71,41,66,46,99,84,45,42,78,69,48,56,22,97,72,40,76,83,74,76,60,57,50,77,56,96,90,41,79,42,77,56,81,56,86,74,91,125

Foldseek 3Di:
DDKDWDWDKDAAPDPCCVADFDRMWIKTKIWDFDCDPVAQWGWTKIWIQTDRCRLLTDIDTQDTKGWDADPDFKIKIAAFDDDCPDPVCQVVVVCPPFAWAPLPVVDIHTGGWHFMWMWGDDDPDIDIDTDHPDGDHHHHWGFDADPQQATNGTDPRDDGDDQWDQDPNDIDGDHDDDDD

Radius of gyration: 20.6 Å; Cα contacts (8 Å, |Δi|>4): 363; chains: 1; bounding box: 44×32×69 Å

pLDDT: mean 86.44, std 10.67, range [46.06, 96.88]